Protein AF-A0A949PA36-F1 (afdb_monomer_lite)

pLDDT: mean 89.33, std 8.73, range [46.78, 97.62]

Foldseek 3Di:
DDQQWDFAFDDPVVCVLLVADRGTATARPVCCCVQPVPPPPDGQLVVSLVRLVVVCVVPVPVCLVCLVVSLSSLLVNLVVCLVVLVLVVSLVSLVVSCVSPVLDLSSLQSNLSSCVSVVVLVSSLVSLVVSVVSCVVVVNDDLVSLLSNLVSCVVVVVLVVSQVSLVVCVVVDDDPSSVVSNVVSVVSVVD

Radius of gyration: 19.76 Å; chains: 1; bounding box: 46×29×57 Å

Structure (mmCIF, N/CA/C/O backbone):
data_AF-A0A949PA36-F1
#
_entry.id   AF-A0A949PA36-F1
#
loop_
_atom_site.group_PDB
_atom_site.id
_atom_site.type_symbol
_atom_site.label_atom_id
_atom_site.label_alt_id
_atom_site.label_comp_id
_atom_site.label_asym_id
_atom_site.label_entity_id
_atom_site.label_seq_id
_atom_site.pdbx_PDB_ins_code
_atom_site.Cartn_x
_atom_site.Cartn_y
_atom_site.Cartn_z
_atom_site.occupancy
_atom_site.B_iso_or_equiv
_atom_site.auth_seq_id
_atom_site.auth_comp_id
_atom_site.auth_asym_id
_atom_site.auth_atom_id
_atom_site.pdbx_PDB_model_num
ATOM 1 N N . MET A 1 1 ? 11.830 -14.266 -29.947 1.00 46.78 1 MET A N 1
ATOM 2 C CA . MET A 1 1 ? 12.304 -12.947 -30.417 1.00 46.78 1 MET A CA 1
ATOM 3 C C . MET A 1 1 ? 12.835 -12.235 -29.189 1.00 46.78 1 MET A C 1
ATOM 5 O O . MET A 1 1 ? 12.118 -12.221 -28.202 1.00 46.78 1 MET A O 1
ATOM 9 N N . SER A 1 2 ? 14.089 -11.783 -29.189 1.00 54.16 2 SER A N 1
ATOM 10 C CA . SER A 1 2 ? 14.677 -11.096 -28.030 1.00 54.16 2 SER A CA 1
ATOM 11 C C . SER A 1 2 ? 13.946 -9.766 -27.819 1.00 54.16 2 SER A C 1
ATOM 13 O O . SER A 1 2 ? 13.834 -8.980 -28.761 1.00 54.16 2 SER A O 1
ATOM 15 N N . SER A 1 3 ? 13.381 -9.556 -26.628 1.00 67.19 3 SER A N 1
ATOM 16 C CA . SER A 1 3 ? 12.773 -8.288 -26.226 1.00 67.19 3 SER A CA 1
ATOM 17 C C . SER A 1 3 ? 13.855 -7.201 -26.272 1.00 67.19 3 SER A C 1
ATOM 19 O O . SER A 1 3 ? 14.812 -7.239 -25.504 1.00 67.19 3 SER A O 1
ATOM 21 N N . GLN A 1 4 ? 13.757 -6.246 -27.205 1.00 87.62 4 GLN A N 1
ATOM 22 C CA . GLN A 1 4 ? 14.718 -5.143 -27.290 1.00 87.62 4 GLN A CA 1
ATOM 23 C C . GLN A 1 4 ? 14.395 -4.112 -26.201 1.00 87.62 4 GLN A C 1
ATOM 25 O O . GLN A 1 4 ? 13.565 -3.216 -26.386 1.00 87.62 4 GLN A O 1
ATOM 30 N N . TRP A 1 5 ? 15.022 -4.285 -25.043 1.00 93.25 5 TRP A N 1
ATOM 31 C CA . TRP A 1 5 ? 14.933 -3.377 -23.907 1.00 93.25 5 TRP A CA 1
ATOM 32 C C . TRP A 1 5 ? 15.746 -2.105 -24.151 1.00 93.25 5 TRP A C 1
ATOM 34 O O . TRP A 1 5 ? 16.859 -2.152 -24.677 1.00 93.25 5 TRP A O 1
ATOM 44 N N . VAL A 1 6 ? 15.194 -0.963 -23.747 1.00 94.19 6 VAL A N 1
ATOM 45 C CA . VAL A 1 6 ? 15.903 0.317 -23.705 1.00 94.19 6 VAL A CA 1
ATOM 46 C C . VAL A 1 6 ? 15.808 0.920 -22.314 1.00 94.19 6 VAL A C 1
ATOM 48 O O . VAL A 1 6 ? 14.799 0.775 -21.626 1.00 94.19 6 VAL A O 1
ATOM 51 N N . LEU A 1 7 ? 16.876 1.593 -21.898 1.00 93.31 7 LEU A N 1
ATOM 52 C CA . LEU A 1 7 ? 16.937 2.274 -20.612 1.00 93.31 7 LEU A CA 1
ATOM 53 C C . LEU A 1 7 ? 16.400 3.695 -20.773 1.00 93.31 7 LEU A C 1
ATOM 55 O O . LEU A 1 7 ? 17.011 4.524 -21.447 1.00 93.31 7 LEU A O 1
ATOM 59 N N . VAL A 1 8 ? 15.255 3.967 -20.155 1.00 91.75 8 VAL A N 1
ATOM 60 C CA . VAL A 1 8 ? 14.613 5.281 -20.175 1.00 91.75 8 VAL A CA 1
ATOM 61 C C . VAL A 1 8 ? 14.914 6.004 -18.873 1.00 91.75 8 VAL A C 1
ATOM 63 O O . VAL A 1 8 ? 14.715 5.453 -17.792 1.00 91.75 8 VAL A O 1
ATOM 66 N N . GLN A 1 9 ? 15.376 7.248 -18.968 1.00 90.62 9 GLN A N 1
ATOM 67 C CA . GLN A 1 9 ? 15.497 8.121 -17.804 1.00 90.62 9 GLN A CA 1
ATOM 68 C C . GLN A 1 9 ? 14.122 8.720 -17.479 1.00 90.62 9 GLN A C 1
ATOM 70 O O . GLN A 1 9 ? 13.547 9.388 -18.347 1.00 90.62 9 GLN A O 1
ATOM 75 N N . PRO A 1 10 ? 13.575 8.494 -16.270 1.00 85.25 10 PRO A N 1
ATOM 76 C CA . PRO A 1 10 ? 12.343 9.140 -15.837 1.00 85.25 10 PRO A CA 1
ATOM 77 C C . PRO A 1 10 ? 12.452 10.666 -15.928 1.00 85.25 10 PRO A C 1
ATOM 79 O O . PRO A 1 10 ? 13.510 11.246 -15.681 1.00 85.25 10 PRO A O 1
ATOM 82 N N . SER A 1 11 ? 11.347 11.335 -16.261 1.00 85.06 11 SER A N 1
ATOM 83 C CA . SER A 1 11 ? 11.307 12.798 -16.230 1.00 85.06 11 SER A CA 1
ATOM 84 C C . SER A 1 11 ? 11.485 13.309 -14.798 1.00 85.06 11 SER A C 1
ATOM 86 O O . SER A 1 11 ? 11.049 12.666 -13.845 1.00 85.06 11 SER A O 1
ATOM 88 N N . THR A 1 12 ? 12.045 14.510 -14.629 1.00 84.69 12 THR A N 1
ATOM 89 C CA . THR A 1 12 ? 12.212 15.129 -13.301 1.00 84.69 12 THR A CA 1
ATOM 90 C C . THR A 1 12 ? 10.890 15.227 -12.536 1.00 84.69 12 THR A C 1
ATOM 92 O O . THR A 1 12 ? 10.870 15.056 -11.321 1.00 84.69 12 THR A O 1
ATOM 95 N N . ALA A 1 13 ? 9.779 15.452 -13.243 1.00 82.69 13 ALA A N 1
ATOM 96 C CA . ALA A 1 13 ? 8.447 15.482 -12.650 1.00 82.69 13 ALA A CA 1
ATOM 97 C C . ALA A 1 13 ? 8.044 14.120 -12.060 1.00 82.69 13 ALA A C 1
ATOM 99 O O . ALA A 1 13 ? 7.579 14.069 -10.925 1.00 82.69 13 ALA A O 1
ATOM 100 N N . LEU A 1 14 ? 8.267 13.021 -12.792 1.00 82.81 14 LEU A N 1
ATOM 101 C CA . LEU A 1 14 ? 7.998 11.670 -12.293 1.00 82.81 14 LEU A CA 1
ATOM 102 C C . LEU A 1 14 ? 8.911 11.323 -11.113 1.00 82.81 14 LEU A C 1
ATOM 104 O O . LEU A 1 14 ? 8.442 10.818 -10.093 1.00 82.81 14 LEU A O 1
ATOM 108 N N . THR A 1 15 ? 10.201 11.632 -11.241 1.00 87.38 15 THR A N 1
ATOM 109 C CA . THR A 1 15 ? 11.195 11.408 -10.189 1.00 87.38 15 THR A CA 1
ATOM 110 C C . THR A 1 15 ? 10.797 12.121 -8.901 1.00 87.38 15 THR A C 1
ATOM 112 O O . THR A 1 15 ? 10.797 11.500 -7.842 1.00 87.38 15 THR A O 1
ATOM 115 N N . ALA A 1 16 ? 10.377 13.387 -8.987 1.00 86.06 16 ALA A N 1
ATOM 116 C CA . ALA A 1 16 ? 9.922 14.165 -7.838 1.00 86.06 16 ALA A CA 1
ATOM 117 C C . ALA A 1 16 ? 8.595 13.652 -7.256 1.00 86.06 16 ALA A C 1
ATOM 119 O O . ALA A 1 16 ? 8.456 13.576 -6.038 1.00 86.06 16 ALA A O 1
ATOM 120 N N . LEU A 1 17 ? 7.636 13.274 -8.110 1.00 83.25 17 LEU A N 1
ATOM 121 C CA . LEU A 1 17 ? 6.328 12.769 -7.685 1.00 83.25 17 LEU A CA 1
ATOM 122 C C . LEU A 1 17 ? 6.447 11.475 -6.870 1.00 83.25 17 LEU A C 1
ATOM 124 O O . LEU A 1 17 ? 5.774 11.306 -5.855 1.00 83.25 17 LEU A O 1
ATOM 128 N N . VAL A 1 18 ? 7.288 10.553 -7.334 1.00 86.69 18 VAL A N 1
ATOM 129 C CA . VAL A 1 18 ? 7.407 9.202 -6.768 1.00 86.69 18 VAL A CA 1
ATOM 130 C C . VAL A 1 18 ? 8.545 9.109 -5.741 1.00 86.69 18 VAL A C 1
ATOM 132 O O . VAL A 1 18 ? 8.556 8.204 -4.904 1.00 86.69 18 VAL A O 1
ATOM 135 N N . GLY A 1 19 ? 9.480 10.063 -5.766 1.00 87.44 19 GLY A N 1
ATOM 136 C CA . GLY A 1 19 ? 10.717 10.020 -4.989 1.00 87.44 19 GLY A CA 1
ATOM 137 C C . GLY A 1 19 ? 11.704 8.991 -5.540 1.00 87.44 19 GLY A C 1
ATOM 138 O O . GLY A 1 19 ? 12.367 8.305 -4.765 1.00 87.44 19 GLY A O 1
ATOM 139 N N . LEU A 1 20 ? 11.754 8.824 -6.866 1.00 86.44 20 LEU A N 1
ATOM 140 C CA . LEU A 1 20 ? 12.646 7.844 -7.484 1.00 86.44 20 LEU A CA 1
ATOM 141 C C . LEU A 1 20 ? 14.108 8.288 -7.355 1.00 86.44 20 LEU A C 1
ATOM 143 O O . LEU A 1 20 ? 14.403 9.471 -7.529 1.00 86.44 20 LEU A O 1
ATOM 147 N N . PRO A 1 21 ? 15.043 7.361 -7.101 1.00 83.12 21 PRO A N 1
ATOM 148 C CA . PRO A 1 21 ? 16.457 7.644 -7.309 1.00 83.12 21 PRO A CA 1
ATOM 149 C C . PRO A 1 21 ? 16.735 7.893 -8.802 1.00 83.12 21 PRO A C 1
ATOM 151 O O . PRO A 1 21 ? 15.947 7.489 -9.659 1.00 83.12 21 PRO A O 1
ATOM 154 N N . GLU A 1 22 ? 17.869 8.523 -9.129 1.00 78.56 22 GLU A N 1
ATOM 155 C CA . GLU A 1 22 ? 18.339 8.685 -10.516 1.00 78.56 22 GLU A CA 1
ATOM 156 C C . GLU A 1 22 ? 18.674 7.315 -11.123 1.00 78.56 22 GLU A C 1
ATOM 158 O O . GLU A 1 22 ? 19.806 6.837 -11.096 1.00 78.56 22 GLU A O 1
ATOM 163 N N . THR A 1 23 ? 17.645 6.619 -11.590 1.00 82.75 23 THR A N 1
ATOM 164 C CA . THR A 1 23 ? 17.717 5.234 -12.038 1.00 82.75 23 THR A CA 1
ATOM 165 C C . THR A 1 23 ? 17.008 5.106 -13.370 1.00 82.75 23 THR A C 1
ATOM 167 O O . THR A 1 23 ? 15.820 5.406 -13.488 1.00 82.75 23 THR A O 1
ATOM 170 N N . ALA A 1 24 ? 17.745 4.632 -14.372 1.00 91.19 24 ALA A N 1
ATOM 171 C CA . ALA A 1 24 ? 17.171 4.329 -15.669 1.00 91.19 24 ALA A CA 1
ATOM 172 C C . ALA A 1 24 ? 16.276 3.089 -15.563 1.00 91.19 24 ALA A C 1
ATOM 174 O O . ALA A 1 24 ? 16.662 2.089 -14.953 1.00 91.19 24 ALA A O 1
ATOM 175 N N . LEU A 1 25 ? 15.100 3.148 -16.177 1.00 92.56 25 LEU A N 1
ATOM 176 C CA . LEU A 1 25 ? 14.117 2.074 -16.142 1.00 92.56 25 LEU A CA 1
ATOM 177 C C . LEU A 1 25 ? 14.144 1.294 -17.463 1.00 92.56 25 LEU A C 1
ATOM 179 O O . LEU A 1 25 ? 14.061 1.917 -18.527 1.00 92.56 25 LEU A O 1
ATOM 183 N N . PRO A 1 26 ? 14.266 -0.044 -17.430 1.00 94.81 26 PRO A N 1
ATOM 184 C CA . PRO A 1 26 ? 14.172 -0.865 -18.624 1.00 94.81 26 PRO A CA 1
ATOM 185 C C . PRO A 1 26 ? 12.723 -0.908 -19.107 1.00 94.81 26 PRO A C 1
ATOM 187 O O . PRO A 1 26 ? 11.819 -1.305 -18.378 1.00 94.81 26 PRO A O 1
ATOM 190 N N . VAL A 1 27 ? 12.508 -0.512 -20.357 1.00 94.06 27 VAL A N 1
ATOM 191 C CA . VAL A 1 27 ? 11.206 -0.581 -21.026 1.00 94.06 27 VAL A CA 1
ATOM 192 C C . VAL A 1 27 ? 11.407 -1.159 -22.419 1.00 94.06 27 VAL A C 1
ATOM 194 O O . VAL A 1 27 ? 12.391 -0.846 -23.094 1.00 94.06 27 VAL A O 1
ATOM 197 N N . ARG A 1 28 ? 10.499 -2.027 -22.875 1.00 94.25 28 ARG A N 1
ATOM 198 C CA . ARG A 1 28 ? 10.561 -2.541 -24.250 1.00 94.25 28 ARG A CA 1
ATOM 199 C C . ARG A 1 28 ? 10.449 -1.372 -25.220 1.00 94.25 28 ARG A C 1
ATOM 201 O O . ARG A 1 28 ? 9.545 -0.551 -25.085 1.00 94.25 28 ARG A O 1
ATOM 208 N N . HIS A 1 29 ? 11.317 -1.315 -26.230 1.00 92.06 29 HIS A N 1
ATOM 209 C CA . HIS A 1 29 ? 11.375 -0.193 -27.178 1.00 92.06 29 HIS A CA 1
ATOM 210 C C . HIS A 1 29 ? 9.995 0.183 -27.755 1.00 92.06 29 HIS A C 1
ATOM 212 O O . HIS A 1 29 ? 9.649 1.357 -27.835 1.00 92.06 29 HIS A O 1
ATOM 218 N N . ALA A 1 30 ? 9.165 -0.815 -28.077 1.00 90.69 30 ALA A N 1
ATOM 219 C CA . ALA A 1 30 ? 7.816 -0.620 -28.617 1.00 90.69 30 ALA A CA 1
ATOM 220 C C . ALA A 1 30 ? 6.813 0.044 -27.648 1.00 90.69 30 ALA A C 1
ATOM 222 O O . ALA A 1 30 ? 5.763 0.508 -28.084 1.00 90.69 30 ALA A O 1
ATOM 223 N N . ARG A 1 31 ? 7.105 0.070 -26.343 1.00 91.00 31 ARG A N 1
ATOM 224 C CA . ARG A 1 31 ? 6.216 0.568 -25.279 1.00 91.00 31 ARG A CA 1
ATOM 225 C C . ARG A 1 31 ? 6.620 1.946 -24.754 1.00 91.00 31 ARG A C 1
ATOM 227 O O . ARG A 1 31 ? 5.826 2.578 -24.066 1.00 91.00 31 ARG A O 1
ATOM 234 N N . VAL A 1 32 ? 7.808 2.439 -25.114 1.00 89.38 32 VAL A N 1
ATOM 235 C CA . VAL A 1 32 ? 8.340 3.727 -24.633 1.00 89.38 32 VAL A CA 1
ATOM 236 C C . VAL A 1 32 ? 7.378 4.876 -24.921 1.00 89.38 32 VAL A C 1
ATOM 238 O O . VAL A 1 32 ? 7.035 5.630 -24.014 1.00 89.38 32 VAL A O 1
ATOM 241 N N . ASP A 1 33 ? 6.906 4.995 -26.161 1.00 87.44 33 ASP A N 1
ATOM 242 C CA . ASP A 1 33 ? 6.023 6.099 -26.547 1.00 87.44 33 ASP A CA 1
ATOM 243 C C . ASP A 1 33 ? 4.644 5.986 -25.885 1.00 87.44 33 ASP A C 1
ATOM 245 O O . ASP A 1 33 ? 4.093 6.994 -25.451 1.00 87.44 33 ASP A O 1
ATOM 249 N N . ALA A 1 34 ? 4.117 4.768 -25.732 1.00 85.19 34 ALA A N 1
ATOM 250 C CA . ALA A 1 34 ? 2.844 4.542 -25.050 1.00 85.19 34 ALA A CA 1
ATOM 251 C C . ALA A 1 34 ? 2.893 4.967 -23.571 1.00 85.19 34 ALA A C 1
ATOM 253 O O . ALA A 1 34 ? 1.945 5.570 -23.082 1.00 85.19 34 ALA A O 1
ATOM 254 N N . ILE A 1 35 ? 4.005 4.693 -22.882 1.00 84.94 35 ILE A N 1
ATOM 255 C CA . ILE A 1 35 ? 4.149 4.949 -21.440 1.00 84.94 35 ILE A CA 1
ATOM 256 C C . ILE A 1 35 ? 4.561 6.395 -21.150 1.00 84.94 35 ILE A C 1
ATOM 258 O O . ILE A 1 35 ? 4.035 7.016 -20.229 1.00 84.94 35 ILE A O 1
ATOM 262 N N . PHE A 1 36 ? 5.503 6.942 -21.924 1.00 82.75 36 PHE A N 1
ATOM 263 C CA . PHE A 1 36 ? 6.119 8.241 -21.627 1.00 82.75 36 PHE A CA 1
ATOM 264 C C . PHE A 1 36 ? 5.654 9.386 -22.529 1.00 82.75 36 PHE A C 1
ATOM 266 O O . PHE A 1 36 ? 5.877 10.545 -22.183 1.00 82.75 36 PHE A O 1
ATOM 273 N N . LYS A 1 37 ? 5.031 9.099 -23.678 1.00 73.12 37 LYS A N 1
ATOM 274 C CA . LYS A 1 37 ? 4.542 10.115 -24.629 1.00 73.12 37 LYS A CA 1
ATOM 275 C C . LYS A 1 37 ? 3.028 10.030 -24.854 1.00 73.12 37 LYS A C 1
ATOM 277 O O . LYS A 1 37 ? 2.544 10.481 -25.894 1.00 73.12 37 LYS A O 1
ATOM 282 N N . SER A 1 38 ? 2.282 9.454 -23.907 1.00 61.22 38 SER A N 1
ATOM 283 C CA . SER A 1 38 ? 0.822 9.368 -24.001 1.00 61.22 38 SER A CA 1
ATOM 284 C C . SER A 1 38 ? 0.208 10.770 -24.170 1.00 61.22 38 SER A C 1
ATOM 286 O O . SER A 1 38 ? 0.688 11.764 -23.617 1.00 61.22 38 SER A O 1
ATOM 288 N N . GLN A 1 39 ? -0.867 10.867 -24.959 1.00 52.69 39 GLN A N 1
ATOM 289 C CA . GLN A 1 39 ? -1.562 12.135 -25.230 1.00 52.69 39 GLN A CA 1
ATOM 290 C C . GLN A 1 39 ? -2.271 12.707 -23.987 1.00 52.69 39 GLN A C 1
ATOM 292 O O . GLN A 1 39 ? -2.761 13.834 -24.011 1.00 52.69 39 GLN A O 1
ATOM 297 N N . THR A 1 40 ? -2.319 11.946 -22.894 1.00 52.53 40 THR A N 1
ATOM 298 C CA . THR A 1 40 ? -3.080 12.236 -21.676 1.00 52.53 40 THR A CA 1
ATOM 299 C C . THR A 1 40 ? -2.324 13.092 -20.652 1.00 52.53 40 THR A C 1
ATOM 301 O O . THR A 1 40 ? -2.867 13.376 -19.590 1.00 52.53 40 THR A O 1
ATOM 304 N N . SER A 1 41 ? -1.094 13.547 -20.939 1.00 52.66 41 SER A N 1
ATOM 305 C CA . SER A 1 41 ? -0.223 14.306 -20.006 1.00 52.66 41 SER A CA 1
ATOM 306 C C . SER A 1 41 ? 0.115 13.583 -18.690 1.00 52.66 41 SER A C 1
ATOM 308 O O . SER A 1 41 ? 0.753 14.164 -17.811 1.00 52.66 41 SER A O 1
ATOM 310 N N . ARG A 1 42 ? -0.286 12.316 -18.549 1.00 61.69 42 ARG A N 1
ATOM 311 C CA . ARG A 1 42 ? -0.067 11.471 -17.376 1.00 61.69 42 ARG A CA 1
ATOM 312 C C . ARG A 1 42 ? 0.695 10.225 -17.801 1.00 61.69 42 ARG A C 1
ATOM 314 O O . ARG A 1 42 ? 0.370 9.602 -18.808 1.00 61.69 42 ARG A O 1
ATOM 321 N N . ILE A 1 43 ? 1.731 9.899 -17.037 1.00 66.94 43 ILE A N 1
ATOM 322 C CA . ILE A 1 43 ? 2.448 8.636 -17.187 1.00 66.94 43 ILE A CA 1
ATOM 323 C C . ILE A 1 43 ? 1.529 7.549 -16.651 1.00 66.94 43 ILE A C 1
ATOM 325 O O . ILE A 1 43 ? 1.075 7.637 -15.513 1.00 66.94 43 ILE A O 1
ATOM 329 N N . GLU A 1 44 ? 1.284 6.528 -17.460 1.00 82.19 44 GLU A N 1
ATOM 330 C CA . GLU A 1 44 ? 0.510 5.361 -17.050 1.00 82.19 44 GLU A CA 1
ATOM 331 C C . GLU A 1 44 ? 1.376 4.517 -16.100 1.00 82.19 44 GLU A C 1
ATOM 333 O O . GLU A 1 44 ? 2.124 3.631 -16.519 1.00 82.19 44 GLU A O 1
ATOM 338 N N . LEU A 1 45 ? 1.345 4.836 -14.799 1.00 89.38 45 LEU A N 1
ATOM 339 C CA . LEU A 1 45 ? 2.204 4.190 -13.798 1.00 89.38 45 LEU A CA 1
ATOM 340 C C . LEU A 1 45 ? 1.972 2.676 -13.732 1.00 89.38 45 LEU A C 1
ATOM 342 O O . LEU A 1 45 ? 2.925 1.928 -13.541 1.00 89.38 45 LEU A O 1
ATOM 346 N N . CYS A 1 46 ? 0.728 2.228 -13.922 1.00 91.00 46 CYS A N 1
ATOM 347 C CA . CYS A 1 46 ? 0.387 0.806 -13.995 1.00 91.00 46 CYS A CA 1
ATOM 348 C C . CYS A 1 46 ? 1.117 0.112 -15.153 1.00 91.00 46 CYS A C 1
ATOM 350 O O . CYS A 1 46 ? 1.777 -0.898 -14.936 1.00 91.00 46 CYS A O 1
ATOM 352 N N . ASP A 1 47 ? 1.082 0.704 -16.348 1.00 91.25 47 ASP A N 1
ATOM 353 C CA . ASP A 1 47 ? 1.764 0.168 -17.527 1.00 91.25 47 ASP A CA 1
ATOM 354 C C . ASP A 1 47 ? 3.280 0.098 -17.322 1.00 91.25 47 ASP A C 1
ATOM 356 O O . ASP A 1 47 ? 3.919 -0.866 -17.739 1.00 91.25 47 ASP A O 1
ATOM 360 N N . LEU A 1 48 ? 3.867 1.106 -16.670 1.00 91.88 48 LEU A N 1
ATOM 361 C CA . LEU A 1 48 ? 5.289 1.096 -16.333 1.00 91.88 48 LEU A CA 1
ATOM 362 C C . LEU A 1 48 ? 5.628 -0.005 -15.318 1.00 91.88 48 LEU A C 1
ATOM 364 O O . LEU A 1 48 ? 6.639 -0.686 -15.472 1.00 91.88 48 LEU A O 1
ATOM 368 N N . VAL A 1 49 ? 4.793 -0.201 -14.296 1.00 94.19 49 VAL A N 1
ATOM 369 C CA . VAL A 1 49 ? 4.959 -1.281 -13.311 1.00 94.19 49 VAL A CA 1
ATOM 370 C C . VAL A 1 49 ? 4.852 -2.654 -13.984 1.00 94.19 49 VAL A C 1
ATOM 372 O O . VAL A 1 49 ? 5.676 -3.524 -13.705 1.00 94.19 49 VAL A O 1
ATOM 375 N N . ASP A 1 50 ? 3.911 -2.829 -14.912 1.00 93.94 50 ASP A N 1
ATOM 376 C CA . ASP A 1 50 ? 3.746 -4.070 -15.675 1.00 93.94 50 ASP A CA 1
ATOM 377 C C . ASP A 1 50 ? 4.963 -4.356 -16.572 1.00 93.94 50 ASP A C 1
ATOM 379 O O . ASP A 1 50 ? 5.431 -5.493 -16.631 1.00 93.94 50 ASP A O 1
ATOM 383 N N . GLU A 1 51 ? 5.528 -3.340 -17.239 1.00 94.25 51 GLU A N 1
ATOM 384 C CA . GLU A 1 51 ? 6.767 -3.508 -18.017 1.00 94.25 51 GLU A CA 1
ATOM 385 C C . GLU A 1 51 ? 7.939 -3.961 -17.144 1.00 94.25 51 GLU A C 1
ATOM 387 O O . GLU A 1 51 ? 8.709 -4.834 -17.552 1.00 94.25 51 GLU A O 1
ATOM 392 N N . LEU A 1 52 ? 8.068 -3.396 -15.942 1.00 93.75 52 LEU A N 1
ATOM 393 C CA . LEU A 1 52 ? 9.130 -3.767 -15.012 1.00 93.75 52 LEU A CA 1
ATOM 394 C C . LEU A 1 52 ? 8.940 -5.185 -14.458 1.00 93.75 52 LEU A C 1
ATOM 396 O O . LEU A 1 52 ? 9.935 -5.880 -14.273 1.00 93.75 52 LEU A O 1
ATOM 400 N N . GLU A 1 53 ? 7.706 -5.649 -14.241 1.00 93.62 53 GLU A N 1
ATOM 401 C CA . GLU A 1 53 ? 7.435 -7.044 -13.853 1.00 93.62 53 GLU A CA 1
ATOM 402 C C . GLU A 1 53 ? 7.757 -8.022 -14.995 1.00 93.62 53 GLU A C 1
ATOM 404 O O . GLU A 1 53 ? 8.331 -9.086 -14.759 1.00 93.62 53 GLU A O 1
ATOM 409 N N . VAL A 1 54 ? 7.469 -7.660 -16.251 1.00 94.19 54 VAL A N 1
ATOM 410 C CA . VAL A 1 54 ? 7.892 -8.473 -17.404 1.00 94.19 54 VAL A CA 1
ATOM 411 C C . VAL A 1 54 ? 9.418 -8.548 -17.479 1.00 94.19 54 VAL A C 1
ATOM 413 O O . VAL A 1 54 ? 9.964 -9.640 -17.631 1.00 94.19 54 VAL A O 1
ATOM 416 N N . PHE A 1 55 ? 10.113 -7.417 -17.316 1.00 93.75 55 PHE A N 1
ATOM 417 C CA . PHE A 1 55 ? 11.577 -7.404 -17.258 1.00 93.75 55 PHE A CA 1
ATOM 418 C C . PHE A 1 55 ? 12.102 -8.260 -16.103 1.00 93.75 55 PHE A C 1
ATOM 420 O O . PHE A 1 55 ? 13.067 -8.994 -16.281 1.00 93.75 55 PHE A O 1
ATOM 427 N N . ALA A 1 56 ? 11.452 -8.210 -14.937 1.00 91.62 56 ALA A N 1
ATOM 428 C CA . ALA A 1 56 ? 11.835 -8.997 -13.771 1.00 91.62 56 ALA A CA 1
ATOM 429 C C . ALA A 1 56 ? 11.811 -10.509 -14.034 1.00 91.62 56 ALA A C 1
ATOM 431 O O . ALA A 1 56 ? 12.657 -11.235 -13.513 1.00 91.62 56 ALA A O 1
ATOM 432 N N . GLY A 1 57 ? 10.854 -10.976 -14.841 1.00 90.44 57 GLY A N 1
ATOM 433 C CA . GLY A 1 57 ? 10.752 -12.377 -15.243 1.00 90.44 57 GLY A CA 1
ATOM 434 C C . GLY A 1 57 ? 11.791 -12.804 -16.285 1.00 90.44 57 GLY A C 1
ATOM 435 O O . GLY A 1 57 ? 12.205 -13.962 -16.279 1.00 90.44 57 GLY A O 1
ATOM 436 N N . GLU A 1 58 ? 12.214 -11.894 -17.168 1.00 92.62 58 GLU A N 1
ATOM 437 C CA . GLU A 1 58 ? 13.247 -12.166 -18.179 1.00 92.62 58 GLU A CA 1
ATOM 438 C C . GLU A 1 58 ? 14.671 -12.056 -17.600 1.00 92.62 58 GLU A C 1
ATOM 440 O O . GLU A 1 58 ? 15.529 -12.873 -17.926 1.00 92.62 58 GLU A O 1
ATOM 445 N N . GLU A 1 59 ? 14.913 -11.075 -16.726 1.00 90.69 59 GLU A N 1
ATOM 446 C CA . GLU A 1 59 ? 16.239 -10.673 -16.235 1.00 90.69 59 GLU A CA 1
ATOM 447 C C . GLU A 1 59 ? 16.244 -10.456 -14.697 1.00 90.69 59 GLU A C 1
ATOM 449 O O . GLU A 1 59 ? 16.434 -9.331 -14.206 1.00 90.69 59 GLU A O 1
ATOM 454 N N . PRO A 1 60 ? 16.050 -11.520 -13.889 1.00 88.00 60 PRO A N 1
ATOM 455 C CA . PRO A 1 60 ? 15.854 -11.414 -12.437 1.00 88.00 60 PRO A CA 1
ATOM 456 C C . PRO A 1 60 ? 17.068 -10.847 -11.680 1.00 88.00 60 PRO A C 1
ATOM 458 O O . PRO A 1 60 ? 16.916 -10.132 -10.687 1.00 88.00 60 PRO A O 1
ATOM 461 N N . ASP A 1 61 ? 18.286 -11.098 -12.161 1.00 88.62 61 ASP A N 1
ATOM 462 C CA . ASP A 1 61 ? 19.502 -10.559 -11.539 1.00 88.62 61 ASP A CA 1
ATOM 463 C C . ASP A 1 61 ? 19.667 -9.056 -11.809 1.00 88.62 61 ASP A C 1
ATOM 465 O O . ASP A 1 61 ? 20.189 -8.304 -10.978 1.00 88.62 61 ASP A O 1
ATOM 469 N N . ALA A 1 62 ? 19.214 -8.589 -12.977 1.00 85.06 62 ALA A N 1
ATOM 470 C CA . ALA A 1 62 ? 19.294 -7.184 -13.350 1.00 85.06 62 ALA A CA 1
ATOM 471 C C . ALA A 1 62 ? 18.248 -6.349 -12.601 1.00 85.06 62 ALA A C 1
ATOM 473 O O . ALA A 1 62 ? 18.573 -5.256 -12.122 1.00 85.06 62 ALA A O 1
ATOM 474 N N . ILE A 1 63 ? 17.023 -6.871 -12.454 1.00 86.31 63 ILE A N 1
ATOM 475 C CA . ILE A 1 63 ? 15.933 -6.161 -11.778 1.00 86.31 63 ILE A CA 1
ATOM 476 C C . ILE A 1 63 ? 16.146 -6.051 -10.265 1.00 86.31 63 ILE A C 1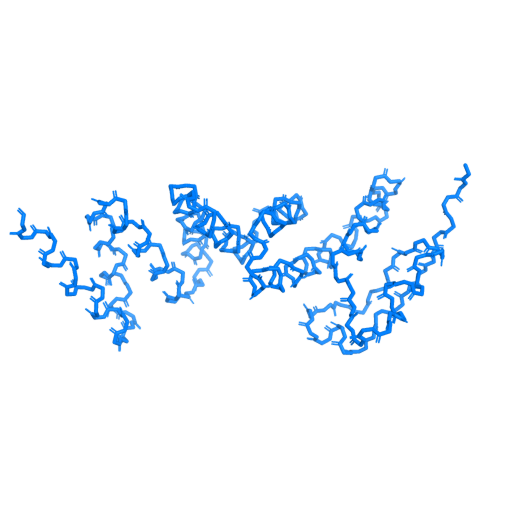
ATOM 478 O O . ILE A 1 63 ? 15.640 -5.114 -9.655 1.00 86.31 63 ILE A O 1
ATOM 482 N N . ALA A 1 64 ? 16.928 -6.942 -9.643 1.00 88.62 64 ALA A N 1
ATOM 483 C CA . ALA A 1 64 ? 17.128 -6.945 -8.191 1.00 88.62 64 ALA A CA 1
ATOM 484 C C . ALA A 1 64 ? 17.601 -5.582 -7.641 1.00 88.62 64 ALA A C 1
ATOM 486 O O . ALA A 1 64 ? 17.242 -5.195 -6.528 1.00 88.62 64 ALA A O 1
ATOM 487 N N . ARG A 1 65 ? 18.363 -4.823 -8.443 1.00 87.50 65 ARG A N 1
ATOM 488 C CA . ARG A 1 65 ? 18.813 -3.456 -8.121 1.00 87.50 65 ARG A CA 1
ATOM 489 C C . ARG A 1 65 ? 17.712 -2.396 -8.238 1.00 87.50 65 ARG A C 1
ATOM 491 O O . ARG A 1 65 ? 17.824 -1.341 -7.622 1.00 87.50 65 ARG A O 1
ATOM 498 N N . LEU A 1 66 ? 16.671 -2.664 -9.018 1.00 89.56 66 LEU A N 1
ATOM 499 C CA . LEU A 1 66 ? 15.529 -1.780 -9.257 1.00 89.56 66 LEU A CA 1
ATOM 500 C C . LEU A 1 66 ? 14.363 -2.041 -8.300 1.00 89.56 66 LEU A C 1
ATOM 502 O O . LEU A 1 66 ? 13.465 -1.209 -8.232 1.00 89.56 66 LEU A O 1
ATOM 506 N N . THR A 1 67 ? 14.385 -3.134 -7.531 1.00 89.62 67 THR A N 1
ATOM 507 C CA . THR A 1 67 ? 13.329 -3.518 -6.579 1.00 89.62 67 THR A CA 1
ATOM 508 C C . THR A 1 67 ? 12.833 -2.357 -5.697 1.00 89.62 67 THR A C 1
ATOM 510 O O . THR A 1 67 ? 11.615 -2.182 -5.596 1.00 89.62 67 T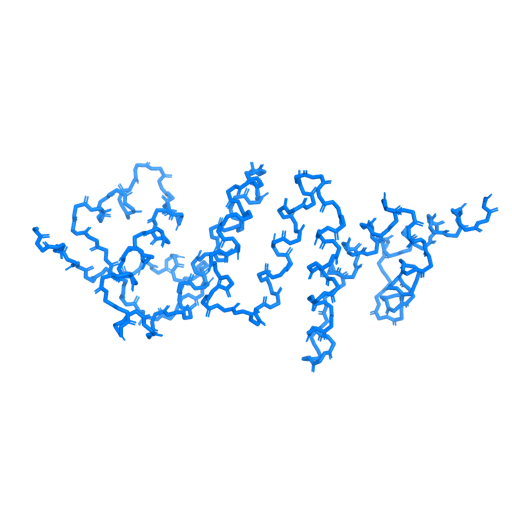HR A O 1
ATOM 513 N N . PRO A 1 68 ? 13.698 -1.493 -5.112 1.00 89.62 68 PRO A N 1
ATOM 514 C CA . PRO A 1 68 ? 13.221 -0.329 -4.360 1.00 89.62 68 PRO A CA 1
ATOM 515 C C . PRO A 1 68 ? 12.442 0.670 -5.229 1.00 89.62 68 PRO A C 1
ATOM 517 O O . PRO A 1 68 ? 11.371 1.131 -4.837 1.00 89.62 68 PRO A O 1
ATOM 520 N N . SER A 1 69 ? 12.934 0.969 -6.434 1.00 90.81 69 SER A N 1
ATOM 521 C CA . SER A 1 69 ? 12.263 1.854 -7.395 1.00 90.81 69 SER A CA 1
ATOM 522 C C . SER A 1 69 ? 10.935 1.269 -7.881 1.00 90.81 69 SER A C 1
ATOM 524 O O . SER A 1 69 ? 9.958 2.003 -8.017 1.00 90.81 69 SER A O 1
ATOM 526 N N . MET A 1 70 ? 10.864 -0.050 -8.085 1.00 91.38 70 MET A N 1
ATOM 527 C CA . MET A 1 70 ? 9.626 -0.744 -8.454 1.00 91.38 70 MET A CA 1
ATOM 528 C C . MET A 1 70 ? 8.569 -0.627 -7.353 1.00 91.38 70 MET A C 1
ATOM 530 O O . MET A 1 70 ? 7.415 -0.311 -7.639 1.00 91.38 70 MET A O 1
ATOM 534 N N . ALA A 1 71 ? 8.956 -0.819 -6.087 1.00 91.81 71 ALA A N 1
ATOM 535 C CA . ALA A 1 71 ? 8.048 -0.652 -4.955 1.00 91.81 71 ALA A CA 1
ATOM 536 C C . ALA A 1 71 ? 7.520 0.790 -4.853 1.00 91.81 71 ALA A C 1
ATOM 538 O O . ALA A 1 71 ? 6.327 0.993 -4.623 1.00 91.81 71 ALA A O 1
ATOM 539 N N . LEU A 1 72 ? 8.374 1.795 -5.088 1.00 91.94 72 LEU A N 1
ATOM 540 C CA . LEU A 1 72 ? 7.966 3.203 -5.111 1.00 91.94 72 LEU A CA 1
ATOM 541 C C . LEU A 1 72 ? 6.981 3.506 -6.250 1.00 91.94 72 LEU A C 1
ATOM 543 O O . LEU A 1 72 ? 5.942 4.121 -6.001 1.00 91.94 72 LEU A O 1
ATOM 547 N N . LEU A 1 73 ? 7.271 3.041 -7.470 1.00 92.75 73 LEU A N 1
ATOM 548 C CA . LEU A 1 73 ? 6.385 3.189 -8.631 1.00 92.75 73 LEU A CA 1
ATOM 549 C C . LEU A 1 73 ? 5.028 2.533 -8.390 1.00 92.75 73 LEU A C 1
ATOM 551 O O . LEU A 1 73 ? 3.994 3.169 -8.591 1.00 92.75 73 LEU A O 1
ATOM 555 N N . ALA A 1 74 ? 5.018 1.296 -7.895 1.00 94.44 74 ALA A N 1
ATOM 556 C CA . ALA A 1 74 ? 3.774 0.610 -7.584 1.00 94.44 74 ALA A CA 1
ATOM 557 C C . ALA A 1 74 ? 3.001 1.313 -6.468 1.00 94.44 74 ALA A C 1
ATOM 559 O O . ALA A 1 74 ? 1.791 1.464 -6.578 1.00 94.44 74 ALA A O 1
ATOM 560 N N . ARG A 1 75 ? 3.667 1.830 -5.429 1.00 94.44 75 ARG A N 1
ATOM 561 C CA . ARG A 1 75 ? 3.007 2.618 -4.374 1.00 94.44 75 ARG A CA 1
ATOM 562 C C . ARG A 1 75 ? 2.314 3.863 -4.932 1.00 94.44 75 ARG A C 1
ATOM 564 O O . ARG A 1 75 ? 1.216 4.188 -4.476 1.00 94.44 75 ARG A O 1
ATOM 571 N N . ALA A 1 76 ? 2.933 4.538 -5.898 1.00 93.31 76 ALA A N 1
ATOM 572 C CA . ALA A 1 76 ? 2.329 5.677 -6.582 1.00 93.31 76 ALA A CA 1
ATOM 573 C C . ALA A 1 76 ? 1.137 5.250 -7.455 1.00 93.31 76 ALA A C 1
ATOM 575 O O . ALA A 1 76 ? 0.068 5.844 -7.335 1.00 93.31 76 ALA A O 1
ATOM 576 N N . ALA A 1 77 ? 1.282 4.169 -8.230 1.00 94.44 77 ALA A N 1
ATOM 577 C CA . ALA A 1 77 ? 0.204 3.603 -9.044 1.00 94.44 77 ALA A CA 1
ATOM 578 C C . ALA A 1 77 ? -1.012 3.196 -8.193 1.00 94.44 77 ALA A C 1
ATOM 580 O O . ALA A 1 77 ? -2.141 3.568 -8.497 1.00 94.44 77 ALA A O 1
ATOM 581 N N . ILE A 1 78 ? -0.785 2.486 -7.081 1.00 96.31 78 ILE A N 1
ATOM 582 C CA . ILE A 1 78 ? -1.838 2.103 -6.126 1.00 96.31 78 ILE A CA 1
ATOM 583 C C . ILE A 1 78 ? -2.516 3.352 -5.570 1.00 96.31 78 ILE A C 1
ATOM 585 O O . ILE A 1 78 ? -3.737 3.376 -5.459 1.00 96.31 78 ILE A O 1
ATOM 589 N N . GLY A 1 79 ? -1.736 4.396 -5.268 1.00 94.25 79 GLY A N 1
ATOM 590 C CA . GLY A 1 79 ? -2.261 5.695 -4.876 1.00 94.25 79 GLY A CA 1
ATOM 591 C C . GLY A 1 79 ? -3.299 6.184 -5.881 1.00 94.25 79 GLY A C 1
ATOM 592 O O . GLY A 1 79 ? -4.460 6.324 -5.517 1.00 94.25 79 GLY A O 1
ATOM 593 N N . GLU A 1 80 ? -2.921 6.369 -7.144 1.00 93.00 80 GLU A N 1
ATOM 594 C CA . GLU A 1 80 ? -3.846 6.842 -8.185 1.00 93.00 80 GLU A CA 1
ATOM 595 C C . GLU A 1 80 ? -5.098 5.962 -8.311 1.00 93.00 80 GLU A C 1
ATOM 597 O O . GLU A 1 80 ? -6.214 6.480 -8.305 1.00 93.00 80 GLU A O 1
ATOM 602 N N . LEU A 1 81 ? -4.935 4.637 -8.294 1.00 95.12 81 LEU A N 1
ATOM 603 C CA . LEU A 1 81 ? -6.056 3.696 -8.354 1.00 95.12 81 LEU A CA 1
ATOM 604 C C . LEU A 1 81 ? -7.017 3.843 -7.168 1.00 95.12 81 LEU A C 1
ATOM 606 O O . LEU A 1 81 ? -8.231 3.813 -7.358 1.00 95.12 81 LEU A O 1
ATOM 610 N N . LEU A 1 82 ? -6.503 4.032 -5.948 1.00 95.88 82 LEU A N 1
ATOM 611 C CA . LEU A 1 82 ? -7.340 4.271 -4.768 1.00 95.88 82 LEU A CA 1
ATOM 612 C C . LEU A 1 82 ? -8.082 5.608 -4.849 1.00 95.88 82 LEU A C 1
ATOM 614 O O . LEU A 1 82 ? -9.205 5.702 -4.364 1.00 95.88 82 LEU A O 1
ATOM 618 N N . TRP A 1 83 ? -7.468 6.646 -5.421 1.00 94.38 83 TRP A N 1
ATOM 619 C CA . TRP A 1 83 ? -8.127 7.942 -5.623 1.00 94.38 83 TRP A CA 1
ATOM 620 C C . TRP A 1 83 ? -9.256 7.857 -6.658 1.00 94.38 83 TRP A C 1
ATOM 622 O O . TRP A 1 83 ? -10.260 8.554 -6.533 1.00 94.38 83 TRP A O 1
ATOM 632 N N . GLU A 1 84 ? -9.118 6.971 -7.641 1.00 94.62 84 GLU A N 1
ATOM 633 C CA . GLU A 1 84 ? -10.131 6.701 -8.665 1.00 94.62 84 GLU A CA 1
ATOM 634 C C . GLU A 1 84 ? -11.142 5.613 -8.259 1.00 94.62 84 GLU A C 1
ATOM 636 O O . GLU A 1 84 ? -12.014 5.258 -9.049 1.00 94.62 84 GLU A O 1
ATOM 641 N N . ASN A 1 85 ? -11.060 5.100 -7.025 1.00 96.06 85 ASN A N 1
ATOM 642 C CA . ASN A 1 85 ? -11.892 4.011 -6.500 1.00 96.06 85 ASN A CA 1
ATOM 643 C C . ASN A 1 85 ? -11.785 2.695 -7.300 1.00 96.06 85 ASN A C 1
ATOM 645 O O . ASN A 1 85 ? -12.706 1.880 -7.298 1.00 96.06 85 ASN A O 1
ATOM 649 N N . GLN A 1 86 ? -10.663 2.463 -7.984 1.00 96.75 86 GLN A N 1
ATOM 650 C CA . GLN A 1 86 ? -10.382 1.221 -8.709 1.00 96.75 86 GLN A CA 1
ATOM 651 C C . GLN A 1 86 ? -9.817 0.162 -7.748 1.00 96.75 86 GLN A C 1
ATOM 653 O O . GLN A 1 86 ? -8.641 -0.211 -7.816 1.00 96.75 86 GLN A O 1
ATOM 658 N N . TRP A 1 87 ? -10.644 -0.287 -6.803 1.00 97.19 87 TRP A N 1
ATOM 659 C CA . TRP A 1 87 ? -10.211 -1.070 -5.643 1.00 97.19 87 TRP A CA 1
ATOM 660 C C . TRP A 1 87 ? -9.580 -2.420 -6.002 1.00 97.19 87 TRP A C 1
ATOM 662 O O . TRP A 1 87 ? -8.547 -2.781 -5.439 1.00 97.19 87 TRP A O 1
ATOM 672 N N . GLU A 1 88 ? -10.140 -3.144 -6.971 1.00 97.62 88 GLU A N 1
ATOM 673 C CA . GLU A 1 88 ? -9.648 -4.455 -7.412 1.00 97.62 88 GLU A CA 1
ATOM 674 C C . GLU A 1 88 ? -8.244 -4.346 -8.022 1.00 97.62 88 GLU A C 1
ATOM 676 O O . GLU A 1 88 ? -7.349 -5.156 -7.750 1.00 97.62 88 GLU A O 1
ATOM 681 N N . 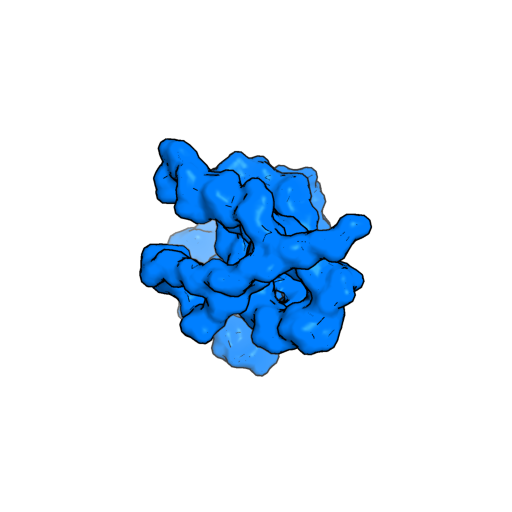ARG A 1 89 ? -8.024 -3.304 -8.833 1.00 96.38 89 ARG A N 1
ATOM 682 C CA . ARG A 1 89 ? -6.704 -3.023 -9.409 1.00 96.38 89 ARG A CA 1
ATOM 683 C C . ARG A 1 89 ? -5.731 -2.596 -8.319 1.00 96.38 89 ARG A C 1
ATOM 685 O O . ARG A 1 89 ? -4.613 -3.104 -8.284 1.00 96.38 89 ARG A O 1
ATOM 692 N N . ALA A 1 90 ? -6.154 -1.724 -7.403 1.00 97.44 90 ALA A N 1
ATOM 693 C CA . ALA A 1 90 ? -5.323 -1.288 -6.285 1.00 97.44 90 ALA A CA 1
ATOM 694 C C . ALA A 1 90 ? -4.871 -2.473 -5.412 1.00 97.44 90 ALA A C 1
ATOM 696 O O . ALA A 1 90 ? -3.692 -2.560 -5.069 1.00 97.44 90 ALA A O 1
ATOM 697 N N . GLU A 1 91 ? -5.764 -3.422 -5.108 1.00 97.25 91 GLU A N 1
ATOM 698 C CA . GLU A 1 91 ? -5.413 -4.659 -4.399 1.00 97.25 91 GLU A CA 1
ATOM 699 C C . GLU A 1 91 ? -4.377 -5.474 -5.183 1.00 97.25 91 GLU A C 1
ATOM 701 O O . GLU A 1 91 ? -3.380 -5.924 -4.610 1.00 97.25 91 GLU A O 1
ATOM 706 N N . THR A 1 92 ? -4.598 -5.651 -6.487 1.00 96.12 92 THR A N 1
ATOM 707 C CA . THR A 1 92 ? -3.710 -6.428 -7.361 1.00 96.12 92 THR A CA 1
ATOM 708 C C . THR A 1 92 ? -2.285 -5.872 -7.333 1.00 96.12 92 THR A C 1
ATOM 710 O O . THR A 1 92 ? -1.341 -6.604 -7.019 1.00 96.12 92 THR A O 1
ATOM 713 N N . TYR A 1 93 ? -2.127 -4.566 -7.560 1.00 95.88 93 TYR A N 1
ATOM 714 C CA . TYR A 1 93 ? -0.816 -3.916 -7.524 1.00 95.88 93 TYR A CA 1
ATOM 715 C C . TYR A 1 93 ? -0.216 -3.871 -6.116 1.00 95.88 93 TYR A C 1
ATOM 717 O O . TYR A 1 93 ? 0.992 -4.037 -5.970 1.00 95.88 93 TYR A O 1
ATOM 725 N N . ALA A 1 94 ? -1.023 -3.724 -5.062 1.00 95.69 94 ALA A N 1
ATOM 726 C CA . ALA A 1 94 ? -0.522 -3.766 -3.688 1.00 95.69 94 ALA A CA 1
ATOM 727 C C . ALA A 1 94 ? 0.040 -5.145 -3.315 1.00 95.69 94 ALA A C 1
ATOM 729 O O . ALA A 1 94 ? 1.090 -5.237 -2.673 1.00 95.69 94 ALA A O 1
ATOM 730 N N . ARG A 1 95 ? -0.604 -6.231 -3.760 1.00 94.62 95 ARG A N 1
ATOM 731 C CA . ARG A 1 95 ? -0.088 -7.597 -3.580 1.00 94.62 95 ARG A CA 1
ATOM 732 C C . ARG A 1 95 ? 1.179 -7.846 -4.395 1.00 94.62 95 ARG A C 1
ATOM 734 O O . ARG A 1 95 ? 2.074 -8.526 -3.894 1.00 94.62 95 ARG A O 1
ATOM 741 N N . LEU A 1 96 ? 1.266 -7.293 -5.607 1.00 93.25 96 LEU A N 1
ATOM 742 C CA . LEU A 1 96 ? 2.476 -7.344 -6.431 1.00 93.25 96 LEU A CA 1
ATOM 743 C C . LEU A 1 96 ? 3.639 -6.613 -5.746 1.00 93.25 96 LEU A C 1
ATOM 745 O O . LEU A 1 96 ? 4.673 -7.221 -5.481 1.00 93.25 96 LEU A O 1
ATOM 749 N N . ALA A 1 97 ? 3.436 -5.352 -5.360 1.00 93.75 97 ALA A N 1
ATOM 750 C CA . ALA A 1 97 ? 4.447 -4.513 -4.721 1.00 93.75 97 ALA A CA 1
ATOM 751 C C . ALA A 1 97 ? 5.002 -5.129 -3.427 1.00 93.75 97 ALA A C 1
ATOM 753 O O . ALA A 1 97 ? 6.187 -4.995 -3.116 1.00 93.75 97 ALA A O 1
ATOM 754 N N . ARG A 1 98 ? 4.168 -5.872 -2.689 1.00 91.75 98 ARG A N 1
ATOM 755 C CA . ARG A 1 98 ? 4.580 -6.577 -1.468 1.00 91.75 98 ARG A CA 1
ATOM 756 C C . ARG A 1 98 ? 5.596 -7.697 -1.720 1.00 91.75 98 ARG A C 1
ATOM 758 O O . ARG A 1 98 ? 6.293 -8.085 -0.789 1.00 91.75 98 ARG A O 1
ATOM 765 N N . ARG A 1 99 ? 5.714 -8.219 -2.948 1.00 89.75 99 ARG A N 1
ATOM 766 C CA . ARG A 1 99 ? 6.775 -9.181 -3.310 1.00 89.75 99 ARG A CA 1
ATOM 767 C C . ARG A 1 99 ? 8.149 -8.515 -3.322 1.00 89.75 99 ARG A C 1
ATOM 769 O O . ARG A 1 99 ? 9.132 -9.139 -2.945 1.00 89.75 99 ARG A O 1
ATOM 776 N N . TRP A 1 100 ? 8.194 -7.249 -3.725 1.00 90.31 100 TRP A N 1
ATOM 777 C CA . TRP A 1 100 ? 9.413 -6.446 -3.805 1.00 90.31 100 TRP A CA 1
ATOM 778 C C . TRP A 1 100 ? 9.768 -5.805 -2.464 1.00 90.31 100 TRP A C 1
ATOM 780 O O . TRP A 1 100 ? 10.941 -5.710 -2.115 1.00 90.31 100 TRP A O 1
ATOM 790 N N . SER A 1 101 ? 8.756 -5.400 -1.691 1.00 88.75 101 SER A N 1
ATOM 791 C CA . SER A 1 101 ? 8.940 -4.812 -0.364 1.00 88.75 101 SER A CA 1
ATOM 792 C C . SER A 1 101 ? 7.927 -5.381 0.641 1.00 88.75 101 SER A C 1
ATOM 794 O O . SER A 1 101 ? 6.895 -4.765 0.920 1.00 88.75 101 SER A O 1
ATOM 796 N N . PRO A 1 102 ? 8.189 -6.575 1.212 1.00 85.06 102 PRO A N 1
ATOM 797 C CA . PRO A 1 102 ? 7.243 -7.256 2.108 1.00 85.06 102 PRO A CA 1
ATOM 798 C C . PRO A 1 102 ? 7.027 -6.531 3.441 1.00 85.06 102 PRO A C 1
ATOM 800 O O . PRO A 1 102 ? 6.050 -6.782 4.142 1.00 85.06 102 PRO A O 1
ATOM 803 N N . ASN A 1 103 ? 7.944 -5.629 3.776 1.00 83.31 103 ASN A N 1
ATOM 804 C CA . ASN A 1 103 ? 8.051 -4.951 5.060 1.00 83.31 103 ASN A CA 1
ATOM 805 C C . ASN A 1 103 ? 7.631 -3.471 5.004 1.00 83.31 103 ASN A C 1
ATOM 807 O O . ASN A 1 103 ? 7.804 -2.748 5.987 1.00 83.31 103 ASN A O 1
ATOM 811 N N . ASP A 1 104 ? 7.092 -3.026 3.869 1.00 87.31 104 ASP A N 1
ATOM 812 C CA . ASP A 1 104 ? 6.669 -1.650 3.627 1.00 87.31 104 ASP A CA 1
AT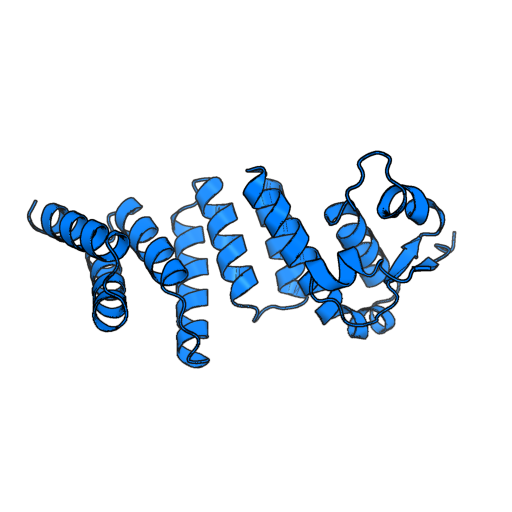OM 813 C C . ASP A 1 104 ? 5.322 -1.357 4.305 1.00 87.31 104 ASP A C 1
ATOM 815 O O . ASP A 1 104 ? 4.257 -1.809 3.871 1.00 87.31 104 ASP A O 1
ATOM 819 N N . THR A 1 105 ? 5.374 -0.594 5.397 1.00 90.94 105 THR A N 1
ATOM 820 C CA . THR A 1 105 ? 4.190 -0.174 6.155 1.00 90.94 105 THR A CA 1
ATOM 821 C C . THR A 1 105 ? 3.186 0.588 5.274 1.00 90.94 105 THR A C 1
ATOM 823 O O . THR A 1 105 ? 2.019 0.189 5.258 1.00 90.94 105 THR A O 1
ATOM 826 N N . PRO A 1 106 ? 3.573 1.622 4.493 1.00 91.12 106 PRO A N 1
ATOM 827 C CA . PRO A 1 106 ? 2.689 2.236 3.500 1.00 91.12 106 PRO A CA 1
ATOM 828 C C . PRO A 1 106 ? 1.959 1.256 2.569 1.00 91.12 106 PRO A C 1
ATOM 830 O O . PRO A 1 106 ? 0.769 1.456 2.318 1.00 91.12 106 PRO A O 1
ATOM 833 N N . LEU A 1 107 ? 2.613 0.196 2.072 1.00 92.69 107 LEU A N 1
ATOM 834 C CA . LEU A 1 107 ? 1.940 -0.803 1.224 1.00 92.69 107 LEU A CA 1
ATOM 835 C C . LEU A 1 107 ? 0.854 -1.578 1.978 1.00 92.69 107 LEU A C 1
ATOM 837 O O . LEU A 1 107 ? -0.217 -1.813 1.417 1.00 92.69 107 LEU A O 1
ATOM 841 N N . LEU A 1 108 ? 1.077 -1.923 3.251 1.00 93.75 108 LEU A N 1
ATOM 842 C CA . LEU A 1 108 ? 0.045 -2.546 4.091 1.00 93.75 108 LEU A CA 1
ATOM 843 C C . LEU A 1 108 ? -1.160 -1.617 4.281 1.00 93.75 108 LEU A C 1
ATOM 845 O O . LEU A 1 108 ? -2.304 -2.063 4.191 1.00 93.75 108 LEU A O 1
ATOM 849 N N . VAL A 1 109 ? -0.916 -0.316 4.475 1.00 95.00 109 VAL A N 1
ATOM 850 C CA . VAL A 1 109 ? -1.994 0.676 4.595 1.00 95.00 109 VAL A CA 1
ATOM 851 C C . VAL A 1 109 ? -2.809 0.775 3.309 1.00 95.00 109 VAL A C 1
ATOM 853 O O . VAL A 1 109 ? -4.040 0.766 3.368 1.00 95.00 109 VAL A O 1
ATOM 856 N N . GLN A 1 110 ? -2.146 0.846 2.153 1.00 95.44 110 GLN A N 1
ATOM 857 C CA . GLN A 1 110 ? -2.828 0.936 0.862 1.00 95.44 110 GLN A CA 1
ATOM 858 C C . GLN A 1 110 ? -3.589 -0.348 0.507 1.00 95.44 110 GLN A C 1
ATOM 860 O O . GLN A 1 110 ? -4.722 -0.258 0.037 1.00 95.44 110 GLN A O 1
ATOM 865 N N . LEU A 1 111 ? -3.032 -1.527 0.807 1.00 96.06 111 LEU A N 1
ATOM 866 C CA . LEU A 1 111 ? -3.743 -2.798 0.654 1.00 96.06 111 LEU A CA 1
ATOM 867 C C . LEU A 1 111 ? -4.990 -2.847 1.545 1.00 96.06 111 LEU A C 1
ATOM 869 O O . LEU A 1 111 ? -6.056 -3.231 1.075 1.00 96.06 111 LEU A O 1
ATOM 873 N N . GLY A 1 112 ? -4.882 -2.411 2.805 1.00 96.62 112 GLY A N 1
ATOM 874 C CA . GLY A 1 112 ? -6.034 -2.322 3.703 1.00 96.62 112 GLY A CA 1
ATOM 875 C C . GLY A 1 112 ? -7.123 -1.389 3.166 1.00 96.62 112 GLY A C 1
ATOM 876 O O . GLY A 1 112 ? -8.295 -1.747 3.182 1.00 96.62 112 GLY A O 1
ATOM 877 N N . ARG A 1 113 ? -6.750 -0.239 2.586 1.00 96.56 113 ARG A N 1
ATOM 878 C CA . ARG A 1 113 ? -7.706 0.679 1.937 1.00 96.56 113 ARG A CA 1
ATOM 879 C C . ARG A 1 113 ? -8.395 0.054 0.725 1.00 96.56 113 ARG A C 1
ATOM 881 O O . ARG A 1 113 ? -9.603 0.209 0.596 1.00 96.56 113 ARG A O 1
ATOM 888 N N . ALA A 1 114 ? -7.655 -0.655 -0.128 1.00 97.44 114 ALA A N 1
ATOM 889 C CA . ALA A 1 114 ? -8.236 -1.365 -1.268 1.00 97.44 114 ALA A CA 1
ATOM 890 C C . ALA A 1 114 ? -9.250 -2.422 -0.802 1.00 97.44 114 ALA A C 1
ATOM 892 O O . ALA A 1 114 ? -10.382 -2.448 -1.271 1.00 97.44 114 ALA A O 1
ATOM 893 N N . LEU A 1 115 ? -8.871 -3.245 0.181 1.00 97.50 115 LEU A N 1
ATOM 894 C CA . LEU A 1 115 ? -9.736 -4.282 0.751 1.00 97.50 115 LEU A CA 1
ATOM 895 C C . LEU A 1 115 ? -10.984 -3.698 1.422 1.00 97.50 115 LEU A C 1
ATOM 897 O O . LEU A 1 115 ? -12.072 -4.249 1.273 1.00 97.50 115 LEU A O 1
ATOM 901 N N . HIS A 1 116 ? -10.842 -2.573 2.125 1.00 96.19 116 HIS A N 1
ATOM 902 C CA . HIS A 1 116 ? -11.968 -1.868 2.738 1.00 96.19 116 HIS A CA 1
ATOM 903 C C . HIS A 1 116 ? -12.938 -1.336 1.677 1.00 96.19 116 HIS A C 1
ATOM 905 O O . HIS A 1 116 ? -14.138 -1.566 1.794 1.00 96.19 116 HIS A O 1
ATOM 911 N N . GLY A 1 117 ? -12.424 -0.740 0.593 1.00 95.38 117 GLY A N 1
ATOM 912 C CA . GLY A 1 117 ? -13.229 -0.307 -0.556 1.00 95.38 117 GLY A CA 1
ATOM 913 C C . GLY A 1 117 ? -13.977 -1.449 -1.259 1.00 95.38 117 GLY A C 1
ATOM 914 O O . GLY A 1 117 ? -15.067 -1.237 -1.783 1.00 95.38 117 GLY A O 1
ATOM 915 N N . LEU A 1 118 ? -13.442 -2.674 -1.196 1.00 97.00 118 LEU A N 1
ATOM 916 C CA . LEU A 1 118 ? -14.088 -3.906 -1.676 1.00 97.00 118 LEU A CA 1
ATOM 917 C C . LEU A 1 118 ? -15.103 -4.509 -0.685 1.00 97.00 118 LEU A C 1
ATOM 919 O O . LEU A 1 118 ? -15.650 -5.579 -0.947 1.00 97.00 118 LEU A O 1
ATOM 923 N N . GLY A 1 119 ? -15.320 -3.890 0.480 1.00 94.88 119 GLY A N 1
ATOM 924 C CA . GLY A 1 119 ? -16.178 -4.423 1.546 1.00 94.88 119 GLY A CA 1
ATOM 925 C C . GLY A 1 119 ? -15.566 -5.590 2.333 1.00 94.88 119 GLY A C 1
ATOM 926 O O . GLY A 1 119 ? -16.229 -6.209 3.164 1.00 94.88 119 GLY A O 1
ATOM 927 N N . ARG A 1 120 ? -14.284 -5.910 2.113 1.00 95.94 120 ARG A N 1
ATOM 928 C CA . ARG A 1 120 ? -13.548 -6.977 2.815 1.00 95.94 120 ARG A CA 1
ATOM 929 C C . ARG A 1 120 ? -12.945 -6.439 4.116 1.00 95.94 120 ARG A C 1
ATOM 931 O O . ARG A 1 120 ? -11.728 -6.441 4.310 1.00 95.94 120 ARG A O 1
ATOM 938 N N . HIS A 1 121 ? -13.811 -5.952 5.006 1.00 93.12 121 HIS A N 1
ATOM 939 C CA . HIS A 1 121 ? -13.433 -5.195 6.209 1.00 93.12 121 HIS A CA 1
ATOM 940 C C . HIS A 1 121 ? -12.512 -5.966 7.171 1.00 93.12 121 HIS A C 1
ATOM 942 O O . HIS A 1 121 ? -11.583 -5.387 7.735 1.00 93.12 121 HIS A O 1
ATOM 948 N N . SER A 1 122 ? -12.703 -7.278 7.326 1.00 94.12 122 SER A N 1
ATOM 949 C CA . SER A 1 122 ? -11.862 -8.113 8.199 1.00 94.12 122 SER A CA 1
ATOM 950 C C . SER A 1 122 ? -10.426 -8.241 7.693 1.00 94.12 122 SER A C 1
ATOM 952 O O . SER A 1 122 ? -9.460 -8.099 8.451 1.00 94.12 122 SER A O 1
ATOM 954 N N . GLU A 1 123 ? -10.258 -8.428 6.386 1.00 96.06 123 GLU A N 1
ATOM 955 C CA . GLU A 1 123 ? -8.937 -8.480 5.766 1.00 96.06 123 GLU A CA 1
ATOM 956 C C . GLU A 1 123 ? -8.258 -7.110 5.790 1.00 96.06 123 GLU A C 1
ATOM 958 O O . GLU A 1 123 ? -7.055 -7.034 6.051 1.00 96.06 123 GLU A O 1
ATOM 963 N N . ALA A 1 124 ? -9.023 -6.032 5.585 1.00 96.94 124 ALA A N 1
ATOM 964 C CA . ALA A 1 124 ? -8.529 -4.663 5.699 1.00 96.94 124 ALA A CA 1
ATOM 965 C C . ALA A 1 124 ? -7.977 -4.369 7.100 1.00 96.94 124 ALA A C 1
ATOM 967 O O . ALA A 1 124 ? -6.820 -3.962 7.233 1.00 96.94 124 ALA A O 1
ATOM 968 N N . THR A 1 125 ? -8.763 -4.662 8.142 1.00 96.06 125 THR A N 1
ATOM 969 C CA . THR A 1 125 ? -8.344 -4.533 9.545 1.00 96.06 125 THR A CA 1
ATOM 970 C C . THR A 1 125 ? -7.078 -5.332 9.823 1.00 96.06 125 THR A C 1
ATOM 972 O O . THR A 1 125 ? -6.152 -4.801 10.430 1.00 96.06 125 THR A O 1
ATOM 975 N N . THR A 1 126 ? -6.980 -6.564 9.315 1.00 95.69 126 THR A N 1
ATOM 976 C CA . THR A 1 126 ? -5.775 -7.395 9.476 1.00 95.69 126 THR A CA 1
ATOM 977 C C . THR A 1 126 ? -4.528 -6.714 8.895 1.00 95.69 126 THR A C 1
ATOM 979 O O . THR A 1 126 ? -3.461 -6.715 9.520 1.00 95.69 126 THR A O 1
ATOM 982 N N . GLN A 1 127 ? -4.638 -6.098 7.709 1.00 95.81 127 GLN A N 1
ATOM 983 C CA . GLN A 1 127 ? -3.507 -5.377 7.112 1.00 95.81 127 GLN A CA 1
ATOM 984 C C . GLN A 1 127 ? -3.135 -4.135 7.923 1.00 95.81 127 GLN A C 1
ATOM 986 O O . GLN A 1 127 ? -1.950 -3.881 8.143 1.00 95.81 127 GLN A O 1
ATOM 991 N N . TRP A 1 128 ? -4.120 -3.376 8.405 1.00 96.38 128 TRP A N 1
ATOM 992 C CA . TRP A 1 128 ? -3.849 -2.178 9.194 1.00 96.38 128 TRP A CA 1
ATOM 993 C C . TRP A 1 128 ? -3.302 -2.479 10.591 1.00 96.38 128 TRP A C 1
ATOM 995 O O . TRP A 1 128 ? -2.370 -1.806 11.020 1.00 96.38 128 TRP A O 1
ATOM 1005 N N . GLN A 1 129 ? -3.768 -3.530 11.266 1.00 95.06 129 GLN A N 1
ATOM 1006 C CA . GLN A 1 129 ? -3.173 -4.001 12.522 1.00 95.06 129 GLN A CA 1
ATOM 1007 C C . GLN A 1 129 ? -1.713 -4.426 12.327 1.00 95.06 129 GLN A C 1
ATOM 1009 O O . GLN A 1 129 ? -0.852 -4.065 13.130 1.00 95.06 129 GLN A O 1
ATOM 1014 N N . SER A 1 130 ? -1.414 -5.119 11.223 1.00 94.00 130 SER A N 1
ATOM 1015 C CA . SER A 1 130 ? -0.033 -5.458 10.857 1.00 94.00 130 SER A CA 1
ATOM 1016 C C . SER A 1 130 ? 0.804 -4.196 10.627 1.00 94.00 130 SER A C 1
ATOM 1018 O O . SER A 1 130 ? 1.933 -4.105 11.102 1.00 94.00 130 SER A O 1
ATOM 1020 N N . ALA A 1 131 ? 0.246 -3.190 9.949 1.00 94.44 131 ALA A N 1
ATOM 1021 C CA . ALA A 1 131 ? 0.907 -1.904 9.756 1.00 94.44 131 ALA A CA 1
ATOM 1022 C C . ALA A 1 131 ? 1.152 -1.173 11.090 1.00 94.44 131 ALA A C 1
ATOM 1024 O O . ALA A 1 131 ? 2.240 -0.637 11.277 1.00 94.44 131 ALA A O 1
ATOM 1025 N N . ILE A 1 132 ? 0.197 -1.190 12.031 1.00 94.12 132 ILE A N 1
ATOM 1026 C CA . ILE A 1 132 ? 0.344 -0.599 13.374 1.00 94.12 132 ILE A CA 1
ATOM 1027 C C . ILE A 1 132 ? 1.456 -1.294 14.155 1.00 94.12 132 ILE A C 1
ATOM 1029 O O . ILE A 1 132 ? 2.277 -0.615 14.766 1.00 94.12 132 ILE A O 1
ATOM 1033 N N . ALA A 1 133 ? 1.514 -2.628 14.132 1.00 93.06 133 ALA A N 1
ATOM 1034 C CA . ALA A 1 133 ? 2.564 -3.377 14.819 1.00 93.06 133 ALA A CA 1
ATOM 1035 C C . ALA A 1 133 ? 3.958 -2.943 14.336 1.00 93.06 133 ALA A C 1
ATOM 1037 O O . ALA A 1 133 ? 4.808 -2.574 15.144 1.00 93.06 133 ALA A O 1
ATOM 1038 N N . ARG A 1 134 ? 4.146 -2.856 13.013 1.00 90.81 134 ARG A N 1
ATOM 1039 C CA . ARG A 1 134 ? 5.401 -2.382 12.406 1.00 90.81 134 ARG A CA 1
ATOM 1040 C C . ARG A 1 134 ? 5.691 -0.918 12.712 1.00 90.81 134 ARG A C 1
ATOM 1042 O O . ARG A 1 134 ? 6.833 -0.544 12.948 1.00 90.81 134 ARG A O 1
ATOM 1049 N N . ALA A 1 135 ? 4.658 -0.083 12.692 1.00 90.06 135 ALA A N 1
ATOM 1050 C CA . ALA A 1 135 ? 4.767 1.333 13.002 1.00 90.06 135 ALA A CA 1
ATOM 1051 C C . ALA A 1 135 ? 5.222 1.541 14.458 1.00 90.06 135 ALA A C 1
ATOM 1053 O O . ALA A 1 135 ? 6.112 2.349 14.707 1.00 90.06 135 ALA A O 1
ATOM 1054 N N . ARG A 1 136 ? 4.701 0.749 15.406 1.00 90.06 136 ARG A N 1
ATOM 1055 C CA . ARG A 1 136 ? 5.157 0.742 16.805 1.00 90.06 136 ARG A CA 1
ATOM 1056 C C . ARG A 1 136 ? 6.613 0.296 16.933 1.00 90.06 136 ARG A C 1
ATOM 1058 O O . ARG A 1 136 ? 7.372 0.972 17.616 1.00 90.06 136 ARG A O 1
ATOM 1065 N N . GLU A 1 137 ? 7.005 -0.792 16.267 1.00 88.75 137 GLU A N 1
ATOM 1066 C CA . GLU A 1 137 ? 8.395 -1.284 16.270 1.00 88.75 137 GLU A CA 1
ATOM 1067 C C . GLU A 1 137 ? 9.385 -0.246 15.729 1.00 88.75 137 GLU A C 1
ATOM 1069 O O . GLU A 1 137 ? 10.482 -0.097 16.258 1.00 88.75 137 GLU A O 1
ATOM 1074 N N . ALA A 1 138 ? 8.994 0.481 14.682 1.00 87.31 138 ALA A N 1
ATOM 1075 C CA . ALA A 1 138 ? 9.816 1.515 14.064 1.00 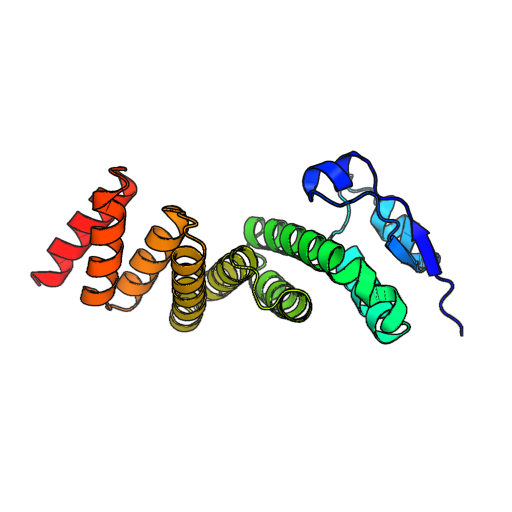87.31 138 ALA A CA 1
ATOM 1076 C C . ALA A 1 138 ? 9.704 2.891 14.750 1.00 87.31 138 ALA A C 1
ATOM 1078 O O . ALA A 1 138 ? 10.270 3.857 14.242 1.00 87.31 138 ALA A O 1
ATOM 1079 N N . GLU A 1 139 ? 8.932 3.004 15.838 1.00 85.12 139 GLU A N 1
ATOM 1080 C CA . GLU A 1 139 ? 8.557 4.270 16.490 1.00 85.12 139 GLU A CA 1
ATOM 1081 C C . GLU A 1 139 ? 7.974 5.319 15.516 1.00 85.12 139 GLU A C 1
ATOM 1083 O O . GLU A 1 139 ? 8.028 6.530 15.736 1.00 85.12 139 GLU A O 1
ATOM 1088 N N . GLN A 1 140 ? 7.370 4.852 14.423 1.00 85.06 140 GLN A N 1
ATOM 1089 C CA . GLN A 1 140 ? 6.718 5.676 13.416 1.00 85.06 140 GLN A CA 1
ATOM 1090 C C . GLN A 1 140 ? 5.250 5.840 13.779 1.00 85.06 140 GLN A C 1
ATOM 1092 O O . GLN A 1 140 ? 4.481 4.884 13.801 1.00 85.06 140 GLN A O 1
ATOM 1097 N N . TRP A 1 141 ? 4.833 7.070 14.046 1.00 83.56 141 TRP A N 1
ATOM 1098 C CA . TRP A 1 141 ? 3.460 7.352 14.440 1.00 83.56 141 TRP A CA 1
ATOM 1099 C C . TRP A 1 141 ? 2.667 7.990 13.296 1.00 83.56 141 TRP A C 1
ATOM 1101 O O . TRP A 1 141 ? 3.130 8.927 12.646 1.00 83.56 141 TRP A O 1
ATOM 1111 N N . SER A 1 142 ? 1.453 7.486 13.056 1.00 86.94 142 SER A N 1
ATOM 1112 C CA . SER A 1 142 ? 0.515 8.049 12.080 1.00 86.94 142 SER A CA 1
ATOM 1113 C C . SER A 1 142 ? -0.919 7.936 12.607 1.00 86.94 142 SER A C 1
ATOM 1115 O O . SER A 1 142 ? -1.484 6.846 12.572 1.00 86.94 142 SER A O 1
ATOM 1117 N N . PRO A 1 143 ? -1.560 9.029 13.054 1.00 88.56 143 PRO A N 1
ATOM 1118 C CA . PRO A 1 143 ? -2.889 8.967 13.665 1.00 88.56 143 PRO A CA 1
ATOM 1119 C C . PRO A 1 143 ? -3.925 8.430 12.678 1.00 88.56 143 PRO A C 1
ATOM 1121 O O . PRO A 1 143 ? -4.819 7.685 13.062 1.00 88.56 143 PRO A O 1
ATOM 1124 N N . MET A 1 144 ? -3.747 8.719 11.386 1.00 89.31 144 MET A N 1
ATOM 1125 C CA . MET A 1 144 ? -4.599 8.207 10.316 1.00 89.31 144 MET A CA 1
ATOM 1126 C C . MET A 1 144 ? -4.675 6.681 10.290 1.00 89.31 144 MET A C 1
ATOM 1128 O O . MET A 1 144 ? -5.757 6.136 10.098 1.00 89.31 144 MET A O 1
ATOM 1132 N N . LEU A 1 145 ? -3.561 5.978 10.503 1.00 93.06 145 LEU A N 1
ATOM 1133 C CA . LEU A 1 145 ? -3.555 4.516 10.483 1.00 93.06 145 LEU A CA 1
ATOM 1134 C C . LEU A 1 145 ? -4.373 3.929 11.645 1.00 93.06 145 LEU A C 1
ATOM 1136 O O . LEU A 1 145 ? -5.181 3.020 11.445 1.00 93.06 145 LEU A O 1
ATOM 1140 N N . TRP A 1 146 ? -4.225 4.481 12.847 1.00 93.56 146 TRP A N 1
ATOM 1141 C CA . TRP A 1 146 ? -5.003 4.039 14.001 1.00 93.56 146 TRP A CA 1
ATOM 1142 C C . TRP A 1 146 ? -6.485 4.408 13.855 1.00 93.56 146 TRP A C 1
ATOM 1144 O O . TRP A 1 146 ? -7.337 3.583 14.170 1.00 93.56 146 TRP A O 1
ATOM 1154 N N . LEU A 1 147 ? -6.805 5.588 13.308 1.00 92.75 147 LEU A N 1
ATOM 1155 C CA . LEU A 1 147 ? -8.184 6.017 13.036 1.00 92.75 147 LEU A CA 1
ATOM 1156 C C . LEU A 1 147 ? -8.888 5.094 12.031 1.00 92.75 147 LEU A C 1
ATOM 1158 O O . LEU A 1 147 ? -10.030 4.696 12.262 1.00 92.75 147 LEU A O 1
ATOM 1162 N N . LEU A 1 148 ? -8.213 4.739 10.931 1.00 92.81 148 LEU A N 1
ATOM 1163 C CA . LEU A 1 148 ? -8.740 3.802 9.932 1.00 92.81 148 LEU A CA 1
ATOM 1164 C C . LEU A 1 148 ? -9.010 2.428 10.554 1.00 92.81 148 LEU A C 1
ATOM 1166 O O . LEU A 1 148 ? -10.079 1.855 10.353 1.00 92.81 148 LEU A O 1
ATOM 1170 N N . THR A 1 149 ? -8.071 1.935 11.363 1.00 95.56 149 THR A N 1
ATOM 1171 C CA . THR A 1 149 ? -8.198 0.629 12.022 1.00 95.56 149 THR A CA 1
ATOM 1172 C C . THR A 1 149 ? -9.325 0.623 13.049 1.00 95.56 149 THR A C 1
ATOM 1174 O O . THR A 1 149 ? -10.162 -0.274 13.022 1.00 95.56 149 THR A O 1
ATOM 1177 N N . ALA A 1 150 ? -9.393 1.636 13.918 1.00 94.62 150 ALA A N 1
ATOM 1178 C CA . ALA A 1 150 ? -10.438 1.757 14.930 1.00 94.62 150 ALA A CA 1
ATOM 1179 C C . ALA A 1 150 ? -11.831 1.836 14.295 1.00 94.62 150 ALA A C 1
ATOM 1181 O O . ALA A 1 150 ? -12.737 1.120 14.710 1.00 94.62 150 ALA A O 1
ATOM 1182 N N . ARG A 1 151 ? -11.994 2.639 13.234 1.00 92.94 151 ARG A N 1
ATOM 1183 C CA . ARG A 1 151 ? -13.255 2.718 12.484 1.00 92.94 151 ARG A CA 1
ATOM 1184 C C . ARG A 1 151 ? -13.650 1.368 11.886 1.00 92.94 151 ARG A C 1
ATOM 1186 O O . ARG A 1 151 ? -14.796 0.961 12.019 1.00 92.94 151 ARG A O 1
ATOM 1193 N N . SER A 1 152 ? -12.706 0.668 11.267 1.00 93.94 152 SER A N 1
ATOM 1194 C CA . SER A 1 152 ? -12.963 -0.638 10.654 1.00 93.94 152 SER A CA 1
ATOM 1195 C C . SER A 1 152 ? -13.307 -1.720 11.676 1.00 93.94 152 SER A C 1
ATOM 1197 O O . SER A 1 152 ? -14.125 -2.589 11.393 1.00 93.94 152 SER A O 1
ATOM 1199 N N . LEU A 1 153 ? -12.726 -1.659 12.878 1.00 94.62 153 LEU A N 1
ATOM 1200 C CA . LEU A 1 153 ? -13.108 -2.512 14.007 1.00 94.62 153 LEU A CA 1
ATOM 1201 C C . LEU A 1 153 ? -14.531 -2.192 14.491 1.00 94.62 153 LEU A C 1
ATOM 1203 O O . LEU A 1 153 ? -15.321 -3.103 14.710 1.00 94.62 153 LEU A O 1
ATOM 1207 N N . MET A 1 154 ? -14.903 -0.913 14.582 1.00 92.19 154 MET A N 1
ATOM 1208 C CA . MET A 1 154 ? -16.277 -0.522 14.927 1.00 92.19 154 MET A CA 1
ATOM 1209 C C . MET A 1 154 ? -17.310 -1.003 13.904 1.00 92.19 154 MET A C 1
ATOM 1211 O O . MET A 1 154 ? -18.405 -1.393 14.292 1.00 92.19 154 MET A O 1
ATOM 1215 N N . GLU A 1 155 ? -16.974 -0.981 12.612 1.00 91.19 155 GLU A N 1
ATOM 1216 C CA . GLU A 1 155 ? -17.823 -1.524 11.537 1.00 91.19 155 GLU A CA 1
ATOM 1217 C C . GLU A 1 155 ? -18.005 -3.049 11.640 1.00 91.19 155 GLU A C 1
ATOM 1219 O O . GLU A 1 155 ? -18.950 -3.593 11.075 1.00 91.19 155 GLU A O 1
ATOM 1224 N N . GLN A 1 156 ? -17.124 -3.727 12.378 1.00 92.62 156 GLN A N 1
ATOM 1225 C CA . GLN A 1 156 ? -17.152 -5.167 12.647 1.00 92.62 156 GLN A CA 1
ATOM 1226 C C . GLN A 1 156 ? -17.679 -5.499 14.052 1.00 92.62 156 GLN A C 1
ATOM 1228 O O . GLN A 1 156 ? -17.505 -6.622 14.517 1.00 92.62 156 GLN A O 1
ATOM 1233 N N . ASP A 1 157 ? -18.285 -4.526 14.744 1.00 93.31 157 ASP A N 1
ATOM 1234 C CA . ASP A 1 157 ? -18.764 -4.631 16.131 1.00 93.31 157 ASP A CA 1
ATOM 1235 C C . ASP A 1 157 ? -17.669 -5.004 17.161 1.00 93.31 157 ASP A C 1
ATOM 1237 O O . ASP A 1 157 ? -17.944 -5.394 18.296 1.00 93.31 157 ASP A O 1
ATOM 1241 N N . GLN A 1 158 ? -16.399 -4.817 16.797 1.00 93.75 158 GLN A N 1
ATOM 1242 C CA . GLN A 1 158 ? -15.223 -5.059 17.633 1.00 93.75 158 GLN A CA 1
ATOM 1243 C C . GLN A 1 158 ? -14.890 -3.829 18.497 1.00 93.75 158 GLN A C 1
ATOM 1245 O O . GLN A 1 158 ? -13.846 -3.185 18.357 1.00 93.75 158 GLN A O 1
ATOM 1250 N N . PHE A 1 159 ? -15.819 -3.453 19.381 1.00 93.56 159 PHE A N 1
ATOM 1251 C CA . PHE A 1 159 ? -15.754 -2.181 20.114 1.00 93.56 159 PHE A CA 1
ATOM 1252 C C . PHE A 1 159 ? -14.626 -2.102 21.147 1.00 93.56 159 PHE A C 1
ATOM 1254 O O . PHE A 1 159 ? -14.041 -1.032 21.317 1.00 93.56 159 PHE A O 1
ATOM 1261 N N . ASP A 1 160 ? -14.299 -3.202 21.826 1.00 92.31 160 ASP A N 1
ATOM 1262 C CA . ASP A 1 160 ? -13.250 -3.193 22.853 1.00 92.31 160 ASP A CA 1
ATOM 1263 C C . ASP A 1 160 ? -11.858 -3.003 22.233 1.00 92.31 160 ASP A C 1
ATOM 1265 O O . ASP A 1 160 ? -11.057 -2.203 22.716 1.00 92.31 160 ASP A O 1
ATOM 1269 N N . GLU A 1 161 ? -11.583 -3.666 21.109 1.00 93.88 161 GLU A N 1
ATOM 1270 C CA . GLU A 1 161 ? -10.320 -3.512 20.379 1.00 93.88 161 GLU A CA 1
ATOM 1271 C C . GLU A 1 161 ? -10.206 -2.125 19.738 1.00 93.88 161 GLU A C 1
ATOM 1273 O O . GLU A 1 161 ? -9.132 -1.518 19.751 1.00 93.88 161 GLU A O 1
ATOM 1278 N N . ALA A 1 162 ? -11.317 -1.586 19.225 1.00 94.62 162 ALA A N 1
ATOM 1279 C CA . ALA A 1 162 ? -11.370 -0.216 18.731 1.00 94.62 162 ALA A CA 1
ATOM 1280 C C . ALA A 1 162 ? -11.084 0.808 19.845 1.00 94.62 162 ALA A C 1
ATOM 1282 O O . ALA A 1 162 ? -10.335 1.758 19.612 1.00 94.62 162 ALA A O 1
ATOM 1283 N N . ALA A 1 163 ? -11.623 0.601 21.052 1.00 94.12 163 ALA A N 1
ATOM 1284 C CA . ALA A 1 163 ? -11.397 1.480 22.198 1.00 94.12 163 ALA A CA 1
ATOM 1285 C C . ALA A 1 163 ? -9.918 1.553 22.588 1.00 94.12 163 ALA A C 1
ATOM 1287 O O . ALA A 1 163 ? -9.404 2.652 22.774 1.00 94.12 163 ALA A O 1
ATOM 1288 N N . LEU A 1 164 ? -9.202 0.422 22.593 1.00 93.50 164 LEU A N 1
ATOM 1289 C CA . LEU A 1 164 ? -7.760 0.409 22.867 1.00 93.50 164 LEU A CA 1
ATOM 1290 C C . LEU A 1 164 ? -6.974 1.303 21.897 1.00 93.50 164 LEU A C 1
ATOM 1292 O O . LEU A 1 164 ? -6.065 2.025 22.311 1.00 93.50 164 LEU A O 1
ATOM 1296 N N . LEU A 1 165 ? -7.321 1.272 20.607 1.00 93.69 165 LEU A N 1
ATOM 1297 C CA . LEU A 1 165 ? -6.661 2.110 19.605 1.00 93.69 165 LEU A CA 1
ATOM 1298 C C . LEU A 1 165 ? -7.033 3.586 19.762 1.00 93.69 165 LEU A C 1
ATOM 1300 O O . LEU A 1 165 ? -6.163 4.444 19.629 1.00 93.69 165 LEU A O 1
ATOM 1304 N N . VAL A 1 166 ? -8.299 3.895 20.046 1.00 93.25 166 VAL A N 1
ATOM 1305 C CA . VAL A 1 166 ? -8.748 5.279 20.261 1.00 93.25 166 VAL A CA 1
ATOM 1306 C C . VAL A 1 166 ? -8.106 5.881 21.508 1.00 93.25 166 VAL A C 1
ATOM 1308 O O . VAL A 1 166 ? -7.649 7.024 21.452 1.00 93.25 166 VAL A O 1
ATOM 1311 N N . ASP A 1 167 ? -7.998 5.122 22.596 1.00 91.81 167 ASP A N 1
ATOM 1312 C CA . ASP A 1 167 ? -7.323 5.554 23.821 1.00 91.81 167 ASP A CA 1
ATOM 1313 C C . ASP A 1 167 ? -5.839 5.850 23.558 1.00 91.81 167 ASP A C 1
ATOM 1315 O O . ASP A 1 167 ? -5.331 6.899 23.961 1.00 91.81 167 ASP A O 1
ATOM 1319 N N . GLU A 1 168 ? -5.149 4.983 22.808 1.00 91.50 168 GLU A N 1
ATOM 1320 C CA . GLU A 1 168 ? -3.745 5.194 22.432 1.00 91.50 168 GLU A CA 1
ATOM 1321 C C . GLU A 1 168 ? -3.550 6.466 21.594 1.00 91.50 168 GLU A C 1
ATOM 1323 O O . GLU A 1 168 ? -2.606 7.226 21.836 1.00 91.50 168 GLU A O 1
ATOM 1328 N N . ILE A 1 169 ? -4.435 6.727 20.622 1.00 91.25 169 ILE A N 1
ATOM 1329 C CA . ILE A 1 169 ? -4.364 7.961 19.831 1.00 91.25 169 ILE A CA 1
ATOM 1330 C C . ILE A 1 169 ? -4.665 9.176 20.710 1.00 91.25 169 ILE A C 1
ATOM 1332 O O . ILE A 1 169 ? -3.950 10.167 20.602 1.00 91.25 169 ILE A O 1
ATOM 1336 N N . SER A 1 170 ? -5.669 9.100 21.590 1.00 89.62 170 SER A N 1
ATOM 1337 C CA . SER A 1 170 ? -6.144 10.227 22.411 1.00 89.62 170 SER A CA 1
ATOM 1338 C C . SER A 1 170 ? -5.062 10.801 23.327 1.00 89.62 170 SER A C 1
ATOM 1340 O O . SER A 1 170 ? -5.048 11.998 23.600 1.00 89.62 170 SER A O 1
ATOM 1342 N N . VAL A 1 171 ? -4.117 9.967 23.776 1.00 87.94 171 VAL A N 1
ATOM 1343 C CA . VAL A 1 171 ? -2.960 10.408 24.578 1.00 87.94 171 VAL A CA 1
ATOM 1344 C C . VAL A 1 171 ? -1.991 11.272 23.763 1.00 87.94 171 VAL A C 1
ATOM 1346 O O . VAL A 1 171 ? -1.316 12.140 24.312 1.00 87.94 171 VAL A O 1
ATOM 1349 N N . ARG A 1 172 ? -1.893 11.027 22.453 1.00 85.12 172 ARG A N 1
ATOM 1350 C CA . ARG A 1 172 ? -0.894 11.640 21.559 1.00 85.12 172 ARG A CA 1
ATOM 1351 C C . ARG A 1 172 ? -1.482 12.708 20.644 1.00 85.12 172 ARG A C 1
ATOM 1353 O O . ARG A 1 172 ? -0.745 13.528 20.105 1.00 85.12 172 ARG A O 1
ATOM 1360 N N . CYS A 1 173 ? -2.789 12.673 20.428 1.00 82.06 173 CYS A N 1
ATOM 1361 C CA . CYS A 1 173 ? -3.492 13.507 19.477 1.00 82.06 173 CYS A CA 1
ATOM 1362 C C . CYS A 1 173 ? -4.925 13.739 19.951 1.00 82.06 173 CYS A C 1
ATOM 1364 O O . CYS A 1 173 ? -5.704 12.804 20.117 1.00 82.06 173 CYS A O 1
ATOM 1366 N N . THR A 1 174 ? -5.275 15.009 20.117 1.00 76.31 174 THR A N 1
ATOM 1367 C CA . THR A 1 174 ? -6.631 15.460 20.427 1.00 76.31 174 THR A CA 1
ATOM 1368 C C . THR A 1 174 ? -7.190 16.170 19.200 1.00 76.31 174 THR A C 1
ATOM 1370 O O . THR A 1 174 ? -7.188 17.398 19.121 1.00 76.31 174 THR A O 1
ATOM 1373 N N . ASP A 1 175 ? -7.591 15.386 18.202 1.00 85.12 175 ASP A N 1
ATOM 1374 C CA . ASP A 1 175 ? -8.312 15.870 17.022 1.00 85.12 175 ASP A CA 1
ATOM 1375 C C . ASP A 1 175 ? -9.806 15.542 17.180 1.00 85.12 175 ASP A C 1
ATOM 1377 O O . ASP A 1 175 ? -10.170 14.518 17.766 1.00 85.12 175 ASP A O 1
ATOM 1381 N N . ASN A 1 176 ? -10.676 16.375 16.611 1.00 86.69 176 ASN A N 1
ATOM 1382 C CA . ASN A 1 176 ? -12.119 16.157 16.550 1.00 86.69 176 ASN A CA 1
ATOM 1383 C C . ASN A 1 176 ? -12.465 14.769 15.994 1.00 86.69 176 ASN A C 1
ATOM 1385 O O . ASN A 1 176 ? -13.436 14.157 16.428 1.00 86.69 176 ASN A O 1
ATOM 1389 N N . ALA A 1 177 ? -11.680 14.243 15.047 1.00 86.25 177 ALA A N 1
ATOM 1390 C CA . ALA A 1 177 ? -11.893 12.896 14.514 1.00 86.25 177 ALA A CA 1
ATOM 1391 C C . ALA A 1 177 ? -11.720 11.792 15.576 1.00 86.25 177 ALA A C 1
ATOM 1393 O O . ALA A 1 177 ? -12.481 10.823 15.575 1.00 86.25 177 ALA A O 1
ATOM 1394 N N . VAL A 1 178 ? -10.746 11.948 16.478 1.00 89.25 178 VAL A N 1
ATOM 1395 C CA . VAL A 1 178 ? -10.472 11.010 17.579 1.00 89.25 178 VAL A CA 1
ATOM 1396 C C . VAL A 1 178 ? -11.589 11.094 18.612 1.00 89.25 178 VAL A C 1
ATOM 1398 O O . VAL A 1 178 ? 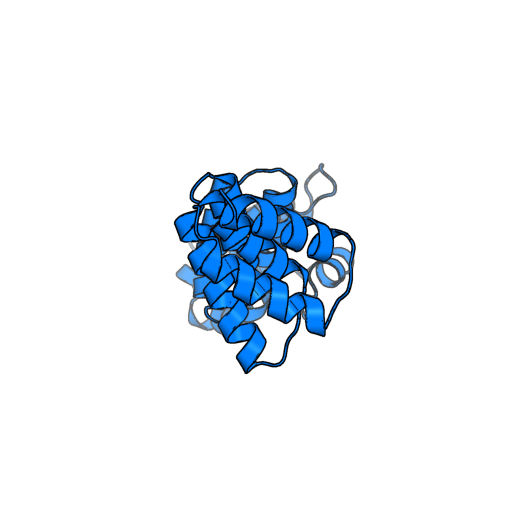-12.158 10.071 18.988 1.00 89.25 178 VAL A O 1
ATOM 1401 N N . GLU A 1 179 ? -11.967 12.314 18.996 1.00 89.88 179 GLU A N 1
ATOM 1402 C CA . GLU A 1 179 ? -13.030 12.544 19.978 1.00 89.88 179 GLU A CA 1
ATOM 1403 C C . GLU A 1 179 ? -14.387 12.029 19.479 1.00 89.88 179 GLU A C 1
ATOM 1405 O O . GLU A 1 179 ? -15.113 11.352 20.203 1.00 89.88 179 GLU A O 1
ATOM 1410 N N . ASN A 1 180 ? -14.708 12.250 18.201 1.00 90.19 180 ASN A N 1
ATOM 1411 C CA . ASN A 1 180 ? -15.935 11.733 17.599 1.00 90.19 180 ASN A CA 1
ATOM 1412 C C . ASN A 1 180 ? -15.997 10.197 17.622 1.00 90.19 180 ASN A C 1
ATOM 1414 O O . ASN A 1 180 ? -17.063 9.634 17.872 1.00 90.19 180 ASN A O 1
ATOM 1418 N N . LEU A 1 181 ? -14.875 9.511 17.364 1.00 90.00 181 LEU A N 1
ATOM 1419 C CA . LEU A 1 181 ? -14.817 8.048 17.465 1.00 90.00 181 LEU A CA 1
ATOM 1420 C C . LEU A 1 181 ? -14.959 7.577 18.911 1.00 90.00 181 LEU A C 1
ATOM 1422 O O . LEU A 1 181 ? -15.691 6.622 19.162 1.00 90.00 181 LEU A O 1
ATOM 1426 N N . ARG A 1 182 ? -14.316 8.268 19.856 1.00 91.56 182 ARG A N 1
ATOM 1427 C CA . ARG A 1 182 ? -14.428 7.977 21.287 1.00 91.56 182 ARG A CA 1
ATOM 1428 C C . ARG A 1 182 ? -15.879 8.052 21.765 1.00 91.56 182 ARG A C 1
ATOM 1430 O O . ARG A 1 182 ? -16.392 7.085 22.319 1.00 91.56 182 ARG A O 1
ATOM 1437 N N . LEU A 1 183 ? -16.572 9.150 21.462 1.00 91.31 183 LEU A N 1
ATOM 1438 C CA . LEU A 1 183 ? -17.984 9.326 21.815 1.00 91.31 183 LEU A CA 1
ATOM 1439 C C . LEU A 1 183 ? -18.880 8.259 21.172 1.00 91.31 183 LEU A C 1
ATOM 1441 O O . LEU A 1 183 ? -19.795 7.742 21.815 1.00 91.31 183 LEU A O 1
ATOM 1445 N N . ALA A 1 184 ? -18.625 7.910 19.908 1.00 90.62 184 ALA A N 1
ATOM 1446 C CA . ALA A 1 184 ? -19.380 6.871 19.214 1.00 90.62 184 ALA A CA 1
ATOM 1447 C C . ALA A 1 184 ? -19.171 5.477 19.839 1.00 90.62 184 ALA A C 1
ATOM 1449 O O . ALA A 1 184 ? -20.124 4.699 19.921 1.00 90.62 184 ALA A O 1
ATOM 1450 N N . LEU A 1 185 ? -17.959 5.170 20.313 1.00 91.25 185 LEU A N 1
ATOM 1451 C CA . LEU A 1 185 ? -17.656 3.935 21.042 1.00 91.25 185 LEU A CA 1
ATOM 1452 C C . LEU A 1 185 ? -18.375 3.872 22.388 1.00 91.25 185 LEU A C 1
ATOM 1454 O O . LEU A 1 185 ? -19.016 2.863 22.683 1.00 91.25 185 LEU A O 1
ATOM 1458 N N . ASP A 1 186 ? -18.343 4.948 23.173 1.00 89.88 186 ASP A N 1
ATOM 1459 C CA . ASP A 1 186 ? -19.006 4.996 24.481 1.00 89.88 186 ASP A CA 1
ATOM 1460 C C . ASP A 1 186 ? -20.524 4.769 24.359 1.00 89.88 186 ASP A C 1
ATOM 1462 O O . ASP A 1 186 ? -21.126 4.037 25.150 1.00 89.88 186 ASP A O 1
ATOM 1466 N N . GLN A 1 187 ? -21.153 5.312 23.312 1.00 88.88 187 GLN A N 1
ATOM 1467 C CA . GLN A 1 187 ? -22.572 5.075 23.014 1.00 88.88 187 GLN A CA 1
ATOM 1468 C C . GLN A 1 187 ? -22.885 3.628 22.615 1.00 88.88 187 GLN A C 1
ATOM 1470 O O . GLN A 1 187 ? -24.000 3.158 22.844 1.00 88.88 187 GLN A O 1
ATOM 1475 N N . LYS A 1 188 ? -21.942 2.932 21.973 1.00 87.69 188 LYS A N 1
ATOM 1476 C CA . LYS A 1 188 ? -22.114 1.542 21.529 1.00 87.69 188 LYS A CA 1
ATOM 1477 C C . LYS A 1 188 ? -21.847 0.537 22.645 1.00 87.69 188 LYS A C 1
ATOM 1479 O O . LYS A 1 188 ? -22.545 -0.462 22.701 1.00 87.69 188 LYS A O 1
ATOM 1484 N N . ARG A 1 189 ? -20.911 0.825 23.554 1.00 80.50 189 ARG A N 1
ATOM 1485 C CA . ARG A 1 189 ? -20.581 -0.026 24.716 1.00 80.50 189 ARG A CA 1
ATOM 1486 C C . ARG A 1 189 ? -21.625 0.024 25.835 1.00 80.50 189 ARG A C 1
ATOM 1488 O O . ARG A 1 189 ? -21.642 -0.846 26.696 1.00 80.50 189 ARG A O 1
ATOM 1495 N N . THR A 1 190 ? -22.461 1.061 25.851 1.00 77.50 190 THR A N 1
ATOM 1496 C CA . THR A 1 190 ? -23.517 1.266 26.859 1.00 77.50 190 THR A CA 1
ATOM 1497 C C . THR A 1 190 ? -24.889 0.724 26.441 1.00 77.50 190 THR A C 1
ATOM 1499 O O . THR A 1 190 ? -25.834 0.819 27.226 1.00 77.50 190 THR A O 1
ATOM 1502 N N . ARG A 1 191 ? -25.011 0.169 25.229 1.00 63.28 191 ARG A N 1
ATOM 1503 C CA . ARG A 1 191 ? -26.222 -0.475 24.697 1.00 63.28 191 ARG A CA 1
ATOM 1504 C C . ARG A 1 191 ? -26.063 -1.985 24.676 1.00 63.28 191 ARG A C 1
ATOM 1506 O O . ARG A 1 191 ? -27.096 -2.651 24.898 1.00 63.28 191 ARG A O 1
#

Secondary structure (DSSP, 8-state):
----EEEEPPPHHHHHHHT--S-PEEEEGGGHHHHHS-TTSS--HHHHHHHHHHHHHH-HHHHTTTHHHHHHHHHHHHHHHHHTT-HHHHHHHHHHHHHH-TT-HHHHHHHHHHHHHTT-HHHHHHHHHHHHHHHHHTT---HHHHHHHHHHHHHTT-HHHHHHHHHHHHHH---HHHHHHHHHHHHHHT-

Sequence (191 aa):
MSSQWVLVQPSTALTALVGLPETALPVRHARVDAIFKSQTSRIELCDLVDELEVFAGEEPDAIARLTPSMALLARAAIGELLWENQWERAETYARLARRWSPNDTPLLVQLGRALHGLGRHSEATTQWQSAIARAREAEQWSPMLWLLTARSLMEQDQFDEAALLVDEISVRCTDNAVENLRLALDQKRTR